Protein AF-A0A3B3T7Y9-F1 (afdb_monomer)

Sequence (351 aa):
MENNTQSSEVPADSGPQIHVNGTDGPPTDPMEEFSRQLESIISTYGPVAGTREPLQAERAEEEPGCRKDGEEATQLMQSLNKLATPEERLQALFEKYTELLGEHRAQQRLLKSLEGKQAITQKETEQLQAEHKRAILACSKLEELCRGLQRHNNTIKDEMLQRSLQDEQKRQEITAQFQSTLTDIQGQIAHHSDHNAKLCQENNKLAEKLKEIITQYEIREESLEKIFKHRDLQQKLADAKLEQADVLLKEAEEKHNREKEYLLTQAAEWKLQARLLKEQETVMRAQLILYSEKFEEFQNTLAKSNDVFANFKQEMDKMSTKMKKLENDCDSWKTRFENCNKALKDMIEDV

Radius of gyration: 113.84 Å; Cα contacts (8 Å, |Δi|>4): 19; chains: 1; bounding box: 222×33×328 Å

pLDDT: mean 82.67, std 19.94, range [34.09, 98.56]

Structure (mmCIF, N/CA/C/O backbone):
data_AF-A0A3B3T7Y9-F1
#
_entry.id   AF-A0A3B3T7Y9-F1
#
loop_
_atom_site.group_PDB
_atom_site.id
_atom_site.type_symbol
_atom_site.label_atom_id
_atom_site.label_alt_id
_atom_site.label_comp_id
_atom_site.label_asym_id
_atom_site.label_entity_id
_atom_site.label_seq_id
_atom_site.pdbx_PDB_ins_code
_atom_site.Cartn_x
_atom_site.Cartn_y
_atom_site.Cartn_z
_atom_site.occupancy
_atom_site.B_iso_or_equiv
_atom_site.auth_seq_id
_atom_site.auth_comp_id
_atom_site.auth_asym_id
_atom_site.auth_atom_id
_atom_site.pdbx_PDB_model_num
ATOM 1 N N . MET A 1 1 ? 11.601 -2.751 14.231 1.00 47.09 1 MET A N 1
ATOM 2 C CA . MET A 1 1 ? 12.412 -1.894 15.120 1.00 47.09 1 MET A CA 1
ATOM 3 C C . MET A 1 1 ? 11.982 -0.487 14.749 1.00 47.09 1 MET A C 1
ATOM 5 O O . MET A 1 1 ? 12.191 -0.133 13.607 1.00 47.09 1 MET A O 1
ATOM 9 N N . GLU A 1 2 ? 11.171 0.240 15.502 1.00 39.47 2 GLU A N 1
ATOM 10 C CA . GLU A 1 2 ? 11.180 0.483 16.944 1.00 39.47 2 GLU A CA 1
ATOM 11 C C . GLU A 1 2 ? 9.741 0.522 17.494 1.00 39.47 2 GLU A C 1
ATOM 13 O O . GLU A 1 2 ? 8.824 1.020 16.844 1.00 39.47 2 GLU A O 1
ATOM 18 N N . ASN A 1 3 ? 9.549 -0.046 18.687 1.00 39.16 3 ASN A N 1
ATOM 19 C CA . ASN A 1 3 ? 8.295 0.005 19.434 1.00 39.16 3 ASN A CA 1
ATOM 20 C C . ASN A 1 3 ? 8.208 1.354 20.153 1.00 39.16 3 ASN A C 1
ATOM 22 O O . ASN A 1 3 ? 9.045 1.640 21.007 1.00 39.16 3 ASN A O 1
ATOM 26 N N . ASN A 1 4 ? 7.191 2.155 19.841 1.00 40.00 4 ASN A N 1
ATOM 27 C CA . ASN A 1 4 ? 6.885 3.377 20.574 1.00 40.00 4 ASN A CA 1
ATOM 28 C C . ASN A 1 4 ? 5.821 3.066 21.638 1.00 40.00 4 ASN A C 1
ATOM 30 O O . ASN A 1 4 ? 4.620 3.146 21.384 1.00 40.00 4 ASN A O 1
ATOM 34 N N . THR A 1 5 ? 6.271 2.630 22.815 1.00 44.41 5 THR A N 1
ATOM 35 C CA . THR A 1 5 ? 5.413 2.393 23.981 1.00 44.41 5 THR A CA 1
ATOM 36 C C . THR A 1 5 ? 5.231 3.715 24.717 1.00 44.41 5 THR A C 1
ATOM 38 O O . THR A 1 5 ? 6.073 4.114 25.518 1.00 44.41 5 THR A O 1
ATOM 41 N N . GLN A 1 6 ? 4.142 4.421 24.423 1.00 44.69 6 GLN A N 1
ATOM 42 C CA . GLN A 1 6 ? 3.759 5.629 25.145 1.00 44.69 6 GLN A CA 1
ATOM 43 C C . GLN A 1 6 ? 2.997 5.214 26.411 1.00 44.69 6 GLN A C 1
ATOM 45 O O . GLN A 1 6 ? 1.815 4.879 26.368 1.00 44.69 6 GLN A O 1
ATOM 50 N N . SER A 1 7 ? 3.710 5.176 27.537 1.00 42.84 7 SER A N 1
ATOM 51 C CA . SER A 1 7 ? 3.130 5.010 28.870 1.00 42.84 7 SER A CA 1
ATOM 52 C C . SER A 1 7 ? 2.272 6.230 29.201 1.00 42.84 7 SER A C 1
ATOM 54 O O . SER A 1 7 ? 2.797 7.299 29.500 1.00 42.84 7 SER A O 1
ATOM 56 N N . SER A 1 8 ? 0.952 6.072 29.129 1.00 43.75 8 SER A N 1
ATOM 57 C CA . SER A 1 8 ? 0.002 7.022 29.701 1.00 43.75 8 SER A CA 1
ATOM 58 C C . SER A 1 8 ? -0.261 6.602 31.144 1.00 43.75 8 SER A C 1
ATOM 60 O O . SER A 1 8 ? -0.942 5.607 31.389 1.00 43.75 8 SER A O 1
ATOM 62 N N . GLU A 1 9 ? 0.317 7.334 32.097 1.00 43.78 9 GLU A N 1
ATOM 63 C CA . GLU A 1 9 ? -0.038 7.237 33.513 1.00 43.78 9 GLU A CA 1
ATOM 64 C C . GLU A 1 9 ? -1.518 7.601 33.682 1.00 43.78 9 GLU A C 1
ATOM 66 O O . GLU A 1 9 ? -1.950 8.713 33.376 1.00 43.78 9 GLU A O 1
ATOM 71 N N . VAL A 1 10 ? -2.306 6.631 34.140 1.00 47.50 10 VAL A N 1
ATOM 72 C CA . VAL A 1 10 ? -3.685 6.835 34.584 1.00 47.50 10 VAL A CA 1
ATOM 73 C C . VAL A 1 10 ? -3.621 7.322 36.035 1.00 47.50 10 VAL A C 1
ATOM 75 O O . VAL A 1 10 ? -2.932 6.690 36.840 1.00 47.50 10 VAL A O 1
ATOM 78 N N . PRO A 1 11 ? -4.300 8.421 36.408 1.00 43.19 11 PRO A N 1
ATOM 79 C CA . PRO A 1 11 ? -4.323 8.858 37.793 1.00 43.19 11 PRO A CA 1
ATOM 80 C C . PRO A 1 11 ? -5.121 7.848 38.622 1.00 43.19 11 PRO A C 1
ATOM 82 O O . PRO A 1 11 ? -6.208 7.424 38.231 1.00 43.19 11 PRO A O 1
ATOM 85 N N . ALA A 1 12 ? -4.552 7.448 39.759 1.00 43.31 12 ALA A N 1
ATOM 86 C CA . ALA A 1 12 ? -5.201 6.587 40.735 1.00 43.31 12 ALA A CA 1
ATOM 87 C C . ALA A 1 12 ? -6.470 7.273 41.259 1.00 43.31 12 ALA A C 1
ATOM 89 O O . ALA A 1 12 ? -6.403 8.206 42.062 1.00 43.31 12 ALA A O 1
ATOM 90 N N . ASP A 1 13 ? -7.620 6.815 40.769 1.00 42.66 13 ASP A N 1
ATOM 91 C CA . ASP A 1 13 ? -8.918 7.221 41.276 1.00 42.66 13 ASP A CA 1
ATOM 92 C C . ASP A 1 13 ? -9.068 6.700 42.706 1.00 42.66 13 ASP A C 1
ATOM 94 O O . ASP A 1 13 ? -8.856 5.522 43.014 1.00 42.66 13 ASP A O 1
ATOM 98 N N . SER A 1 14 ? -9.346 7.634 43.602 1.00 50.00 14 SER A N 1
ATOM 99 C CA . SER A 1 14 ? -9.472 7.388 45.026 1.00 50.00 14 SER A CA 1
ATOM 100 C C . SER A 1 14 ? -10.802 6.688 45.251 1.00 50.00 14 SER A C 1
ATOM 102 O O . SER A 1 14 ? -11.846 7.332 45.313 1.00 50.00 14 SER A O 1
ATOM 104 N N . GLY A 1 15 ? -10.763 5.359 45.360 1.00 43.25 15 GLY A N 1
ATOM 105 C CA . GLY A 1 15 ? -11.935 4.576 45.737 1.00 43.25 15 GLY A CA 1
ATOM 106 C C . GLY A 1 15 ? -12.571 5.128 47.025 1.00 43.25 15 GLY A C 1
ATOM 107 O O . GLY A 1 15 ? -11.855 5.620 47.906 1.00 43.25 15 GLY A O 1
ATOM 108 N N . PRO A 1 16 ? -13.907 5.073 47.160 1.00 45.56 16 PRO A N 1
ATOM 109 C CA . PRO A 1 16 ? -14.598 5.666 48.294 1.00 45.56 16 PRO A CA 1
ATOM 110 C C . PRO A 1 16 ? -14.158 4.982 49.593 1.00 45.56 16 PRO A C 1
ATOM 112 O O . PRO A 1 16 ? -14.407 3.795 49.811 1.00 45.56 16 PRO A O 1
ATOM 115 N N . GLN A 1 17 ? -13.502 5.745 50.473 1.00 41.78 17 GLN A N 1
ATOM 116 C CA . GLN A 1 17 ? -13.272 5.335 51.853 1.00 41.78 17 GLN A CA 1
ATOM 117 C C . GLN A 1 17 ? -14.628 5.197 52.548 1.00 41.78 17 GLN A C 1
ATOM 119 O O . GLN A 1 17 ? -15.268 6.187 52.905 1.00 41.78 17 GLN A O 1
ATOM 124 N N . ILE A 1 18 ? -15.062 3.955 52.755 1.00 40.72 18 ILE A N 1
ATOM 125 C CA . ILE A 1 18 ? -16.179 3.647 53.643 1.00 40.72 18 ILE A CA 1
ATOM 126 C C . ILE A 1 18 ? -15.689 3.898 55.069 1.00 40.72 18 ILE A C 1
ATOM 128 O O . ILE A 1 18 ? -14.978 3.087 55.661 1.00 40.72 18 ILE A O 1
ATOM 132 N N . HIS A 1 19 ? -16.045 5.062 55.605 1.00 40.38 19 HIS A N 1
ATOM 133 C CA . HIS A 1 19 ? -15.856 5.390 57.008 1.00 40.38 19 HIS A CA 1
ATOM 134 C C . HIS A 1 19 ? -16.849 4.555 57.823 1.00 40.38 19 HIS A C 1
ATOM 136 O O . HIS A 1 19 ? -18.034 4.877 57.917 1.00 40.38 19 HIS A O 1
ATOM 142 N N . VAL A 1 20 ? -16.381 3.436 58.373 1.00 43.47 20 VAL A N 1
ATOM 143 C CA . VAL A 1 20 ? -17.158 2.646 59.329 1.00 43.47 20 VAL A CA 1
ATOM 144 C C . VAL A 1 20 ? -17.027 3.344 60.682 1.00 43.47 20 VAL A C 1
ATOM 146 O O . VAL A 1 20 ? -16.134 3.035 61.468 1.00 43.47 20 VAL A O 1
ATOM 149 N N . ASN A 1 21 ? -17.885 4.336 60.937 1.00 37.44 21 ASN A N 1
ATOM 150 C CA . ASN A 1 21 ? -18.052 4.903 62.275 1.00 37.44 21 ASN A CA 1
ATOM 151 C C . ASN A 1 21 ? -18.725 3.850 63.164 1.00 37.44 21 ASN A C 1
ATOM 153 O O . ASN A 1 21 ? -19.943 3.797 63.297 1.00 37.44 21 ASN A O 1
ATOM 157 N N . GLY A 1 22 ? -17.906 2.968 63.733 1.00 47.34 22 GLY A N 1
ATOM 158 C CA . GLY A 1 22 ? -18.295 2.046 64.789 1.00 47.34 22 GLY A CA 1
ATOM 159 C C . GLY A 1 22 ? -18.214 2.742 66.139 1.00 47.34 22 GLY A C 1
ATOM 160 O O . GLY A 1 22 ? -17.256 2.541 66.877 1.00 47.34 22 GLY A O 1
ATOM 161 N N . THR A 1 23 ? -19.215 3.554 66.460 1.00 47.88 23 THR A N 1
ATOM 162 C CA . THR A 1 23 ? -19.472 3.998 67.833 1.00 47.88 23 THR A CA 1
ATOM 163 C C . THR A 1 23 ? -20.969 4.100 68.040 1.00 47.88 23 THR A C 1
ATOM 165 O O . THR A 1 23 ? -21.517 5.191 68.051 1.00 47.88 23 THR A O 1
ATOM 168 N N . ASP A 1 24 ? -21.607 2.953 68.218 1.00 39.25 24 ASP A N 1
ATOM 169 C CA . ASP A 1 24 ? -22.797 2.859 69.047 1.00 39.25 24 ASP A CA 1
ATOM 170 C C . ASP A 1 24 ? -22.602 1.619 69.915 1.00 39.25 24 ASP A C 1
ATOM 172 O O . ASP A 1 24 ? -22.317 0.525 69.420 1.00 39.25 24 ASP A O 1
ATOM 176 N N . GLY A 1 25 ? -22.659 1.813 71.235 1.00 46.47 25 GLY A N 1
ATOM 177 C CA . GLY A 1 25 ? -22.801 0.699 72.168 1.00 46.47 25 GLY A CA 1
ATOM 178 C C . GLY A 1 25 ? -24.022 -0.139 71.777 1.00 46.47 25 GLY A C 1
ATOM 179 O O . GLY A 1 25 ? -24.873 0.351 71.032 1.00 46.47 25 GLY A O 1
ATOM 180 N N . PRO A 1 26 ? -24.117 -1.400 72.235 1.00 48.56 26 PRO A N 1
ATOM 181 C CA . PRO A 1 26 ? -25.216 -2.265 71.835 1.00 48.56 26 PRO A CA 1
ATOM 182 C C . PRO A 1 26 ? -26.529 -1.510 72.085 1.00 48.56 26 PRO A C 1
ATOM 184 O O . PRO A 1 26 ? -26.724 -1.034 73.208 1.00 48.56 26 PRO A O 1
ATOM 187 N N . PRO A 1 27 ? -27.380 -1.328 71.057 1.00 52.16 27 PRO A N 1
ATOM 188 C CA . PRO A 1 27 ? -28.674 -0.714 71.259 1.00 52.16 27 PRO A CA 1
ATOM 189 C C . PRO A 1 27 ? -29.366 -1.587 72.290 1.00 52.16 27 PRO A C 1
ATOM 191 O O . PRO A 1 27 ? -29.516 -2.790 72.067 1.00 52.16 27 PRO A O 1
ATOM 194 N N . THR A 1 28 ? -29.696 -1.016 73.446 1.00 60.75 28 THR A N 1
ATOM 195 C CA . THR A 1 28 ? -30.519 -1.706 74.431 1.00 60.75 28 THR A CA 1
ATOM 196 C C . THR A 1 28 ? -31.757 -2.162 73.678 1.00 60.75 28 THR A C 1
ATOM 198 O O . THR A 1 28 ? -32.462 -1.318 73.122 1.00 60.75 28 THR A O 1
ATOM 201 N N . ASP A 1 29 ? -31.945 -3.476 73.557 1.00 74.81 29 ASP A N 1
ATOM 202 C CA . ASP A 1 29 ? -33.018 -4.030 72.744 1.00 74.81 29 ASP A CA 1
ATOM 203 C C . ASP A 1 29 ? -34.334 -3.429 73.264 1.00 74.81 29 ASP A C 1
ATOM 205 O O . ASP A 1 29 ? -34.650 -3.586 74.448 1.00 74.81 29 ASP A O 1
ATOM 209 N N . PRO A 1 30 ? -35.097 -2.693 72.442 1.00 75.94 30 P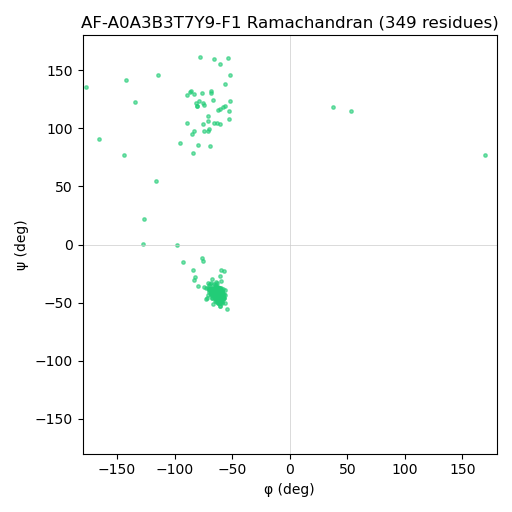RO A N 1
ATOM 210 C CA . PRO A 1 30 ? -36.347 -2.083 72.882 1.00 75.94 30 PRO A CA 1
ATOM 211 C C . PRO A 1 30 ? -37.339 -3.119 73.428 1.00 75.94 30 PRO A C 1
ATOM 213 O O . PRO A 1 30 ? -38.189 -2.783 74.255 1.00 75.94 30 PRO A O 1
ATOM 216 N N . MET A 1 31 ? -37.205 -4.392 73.031 1.00 79.75 31 MET A N 1
ATOM 217 C CA . MET A 1 31 ? -37.928 -5.509 73.642 1.00 79.75 31 MET A CA 1
ATOM 218 C C . MET A 1 31 ? -37.452 -5.839 75.058 1.00 79.75 31 MET A C 1
ATOM 220 O O . MET A 1 31 ? -38.262 -6.214 75.910 1.00 79.75 31 MET A O 1
ATOM 224 N N . GLU A 1 32 ? -36.163 -5.686 75.340 1.00 83.38 32 GLU A N 1
ATOM 225 C CA . GLU A 1 32 ? -35.593 -5.839 76.676 1.00 83.38 32 GLU A CA 1
ATOM 226 C C . GLU A 1 32 ? -36.030 -4.686 77.593 1.00 83.38 32 GLU A C 1
ATOM 228 O O . GLU A 1 32 ? -36.391 -4.916 78.749 1.00 83.38 32 GLU A O 1
ATOM 233 N N . GLU A 1 33 ? -36.102 -3.457 77.076 1.00 84.06 33 GLU A N 1
ATOM 234 C CA . GLU A 1 33 ? -36.629 -2.305 77.818 1.00 84.06 33 GLU A CA 1
ATOM 235 C C . GLU A 1 33 ? -38.141 -2.422 78.077 1.00 84.06 33 GLU A C 1
ATOM 237 O O . GLU A 1 33 ? -38.587 -2.212 79.209 1.00 84.06 33 GLU A O 1
ATOM 242 N N . PHE A 1 34 ? -38.922 -2.858 77.081 1.00 87.25 34 PHE A N 1
ATOM 243 C CA . PHE A 1 34 ? -40.342 -3.182 77.246 1.00 87.25 34 PHE A CA 1
ATOM 244 C C . PHE A 1 34 ? -40.552 -4.241 78.334 1.00 87.25 34 PHE A C 1
ATOM 246 O O . PHE A 1 34 ? -41.400 -4.071 79.211 1.00 87.25 34 PHE A O 1
ATOM 253 N N . SER A 1 35 ? -39.752 -5.312 78.312 1.00 86.25 35 SER A N 1
ATOM 254 C CA . SER A 1 35 ? -39.839 -6.407 79.286 1.00 86.25 35 SER A CA 1
ATOM 255 C C . SER A 1 35 ? -39.548 -5.917 80.707 1.00 86.25 35 SER A C 1
ATOM 257 O O . SER A 1 35 ? -40.302 -6.214 81.631 1.00 86.25 35 SER A O 1
ATOM 259 N N . ARG A 1 36 ? -38.516 -5.080 80.886 1.00 88.31 36 ARG A N 1
ATOM 260 C CA . ARG A 1 36 ? -38.180 -4.470 82.186 1.00 88.31 36 ARG A CA 1
ATOM 261 C C . ARG A 1 36 ? -39.277 -3.533 82.697 1.00 88.31 36 ARG A C 1
ATOM 263 O O . ARG A 1 36 ? -39.587 -3.542 83.889 1.00 88.31 36 ARG A O 1
ATOM 270 N N . GLN A 1 37 ? -39.874 -2.724 81.822 1.00 87.06 37 GLN A N 1
ATOM 271 C CA . GLN A 1 37 ? -40.968 -1.821 82.194 1.00 87.06 37 GLN A CA 1
ATOM 272 C C . GLN A 1 37 ? -42.251 -2.589 82.542 1.00 87.06 37 GLN A C 1
ATOM 274 O O . GLN A 1 37 ? -42.923 -2.242 83.514 1.00 87.06 37 GLN A O 1
ATOM 279 N N . LEU A 1 38 ? -42.558 -3.670 81.818 1.00 88.56 38 LEU A N 1
ATOM 280 C CA . LEU A 1 38 ? -43.673 -4.567 82.124 1.00 88.56 38 LEU A CA 1
ATOM 281 C C . LEU A 1 38 ? -43.497 -5.220 83.506 1.00 88.56 38 LEU A C 1
ATOM 283 O O . LEU A 1 38 ? -44.407 -5.161 84.332 1.00 88.56 38 LEU A O 1
ATOM 287 N N . GLU A 1 39 ? -42.312 -5.768 83.786 1.00 88.56 39 GLU A N 1
ATOM 288 C CA . GLU A 1 39 ? -41.951 -6.366 85.080 1.00 88.56 39 GLU A CA 1
ATOM 289 C C . GLU A 1 39 ? -42.085 -5.346 86.227 1.00 88.56 39 GLU A C 1
ATOM 291 O O . GLU A 1 39 ? -42.611 -5.652 87.297 1.00 88.56 39 GLU A O 1
ATOM 296 N N . SER A 1 40 ? -41.683 -4.091 85.994 1.00 89.94 40 SER A N 1
ATOM 297 C CA . SER A 1 40 ? -41.833 -2.998 86.962 1.00 89.94 40 SER A CA 1
ATOM 298 C C . SER A 1 40 ? -43.302 -2.663 87.252 1.00 89.94 40 SER A C 1
ATOM 300 O O . SER A 1 40 ? -43.674 -2.474 88.416 1.00 89.94 40 SER A O 1
ATOM 302 N N . ILE A 1 41 ? -44.158 -2.624 86.223 1.00 87.81 41 ILE A N 1
ATOM 303 C CA . ILE A 1 41 ? -45.604 -2.403 86.378 1.00 87.81 41 ILE A CA 1
ATOM 304 C C . ILE A 1 41 ? -46.230 -3.568 87.154 1.00 87.81 41 ILE A C 1
ATOM 306 O O . ILE A 1 41 ? -46.977 -3.331 88.103 1.00 87.81 41 ILE A O 1
ATOM 310 N N . ILE A 1 42 ? -45.883 -4.810 86.813 1.00 85.44 42 ILE A N 1
ATOM 311 C CA . ILE A 1 42 ? -46.374 -6.013 87.499 1.00 85.44 42 ILE A CA 1
ATOM 312 C C . ILE A 1 42 ? -45.920 -6.027 88.965 1.00 85.44 42 ILE A C 1
ATOM 314 O O . ILE A 1 42 ? -46.732 -6.268 89.851 1.00 85.44 42 ILE A O 1
ATOM 318 N N . SER A 1 43 ? -44.664 -5.693 89.254 1.00 87.25 43 SER A N 1
ATOM 319 C CA . SER A 1 43 ? -44.141 -5.624 90.625 1.00 87.25 43 SER A CA 1
ATOM 320 C C . SER A 1 43 ? -44.801 -4.510 91.456 1.00 87.25 43 SER A C 1
ATOM 322 O O . SER A 1 43 ? -45.129 -4.694 92.628 1.00 87.25 43 SER A O 1
ATOM 324 N N . THR A 1 44 ? -45.075 -3.355 90.842 1.00 85.00 44 THR A N 1
ATOM 325 C CA . THR A 1 44 ? -45.637 -2.181 91.535 1.00 85.00 44 THR A CA 1
ATOM 326 C C . THR A 1 44 ? -47.158 -2.246 91.694 1.00 85.00 44 THR A C 1
ATOM 328 O O . THR A 1 44 ? -47.698 -1.650 92.626 1.00 85.00 44 THR A O 1
ATOM 331 N N . TYR A 1 45 ? -47.877 -2.932 90.804 1.00 82.88 45 TYR A N 1
ATOM 332 C CA . TYR A 1 45 ? -49.347 -2.928 90.754 1.00 82.88 45 TYR A CA 1
ATOM 333 C C . TYR A 1 45 ? -49.981 -4.328 90.756 1.00 82.88 45 TYR A C 1
ATOM 335 O O . TYR A 1 45 ? -51.205 -4.430 90.714 1.00 82.88 45 TYR A O 1
ATOM 343 N N . GLY A 1 46 ? -49.182 -5.395 90.817 1.00 71.62 46 GLY A N 1
ATOM 344 C CA . GLY A 1 46 ? -49.658 -6.775 90.862 1.00 71.62 46 GLY A CA 1
ATOM 345 C C . GLY A 1 46 ? -50.430 -7.107 92.146 1.00 71.62 46 GLY A C 1
ATOM 346 O O . GLY A 1 46 ? -50.299 -6.405 93.155 1.00 71.62 46 GLY A O 1
ATOM 347 N N . PRO A 1 47 ? -51.250 -8.174 92.136 1.00 57.44 47 PRO A N 1
ATOM 348 C CA . PRO A 1 47 ? -52.071 -8.527 93.284 1.00 57.44 47 PRO A CA 1
ATOM 349 C C . PRO A 1 47 ? -51.186 -9.002 94.439 1.00 57.44 47 PRO A C 1
ATOM 351 O O . PRO A 1 47 ? -50.375 -9.913 94.271 1.00 57.44 47 PRO A O 1
ATOM 354 N N . VAL A 1 48 ? -51.391 -8.459 95.641 1.00 51.03 48 VAL A N 1
ATOM 355 C CA . VAL A 1 48 ? -50.982 -9.163 96.862 1.00 51.03 48 VAL A CA 1
ATOM 356 C C . VAL A 1 48 ? -51.951 -10.334 96.996 1.00 51.03 48 VAL A C 1
ATOM 358 O O . VAL A 1 48 ? -53.146 -10.119 97.182 1.00 51.03 48 VAL A O 1
ATOM 361 N N . ALA A 1 49 ? -51.466 -11.563 96.805 1.00 42.38 49 ALA A N 1
ATOM 362 C CA . ALA A 1 49 ? -52.277 -12.771 96.909 1.00 42.38 49 ALA A CA 1
ATOM 363 C C . ALA A 1 49 ? -53.015 -12.799 98.260 1.00 42.38 49 ALA A C 1
ATOM 365 O O . ALA A 1 49 ? -52.405 -12.976 99.313 1.00 42.38 49 ALA A O 1
ATOM 366 N N . GLY A 1 50 ? -54.329 -12.581 98.212 1.00 40.06 50 GLY A N 1
ATOM 367 C CA . GLY A 1 50 ? -55.175 -12.475 99.394 1.00 40.06 50 GLY A CA 1
ATOM 368 C C . GLY A 1 50 ? -56.579 -11.980 99.057 1.00 40.06 50 GLY A C 1
ATOM 369 O O . GLY A 1 50 ? -56.890 -10.824 99.289 1.00 40.06 50 GLY A O 1
ATOM 370 N N . THR A 1 51 ? -57.398 -12.889 98.522 1.00 37.81 51 THR A N 1
ATOM 371 C CA . THR A 1 51 ? -58.843 -13.030 98.794 1.00 37.81 51 THR A CA 1
ATOM 372 C C . THR A 1 51 ? -59.763 -11.805 98.631 1.00 37.81 51 THR A C 1
ATOM 374 O O . THR A 1 51 ? -59.788 -10.940 99.498 1.00 37.81 51 THR A O 1
ATOM 377 N N . ARG A 1 52 ? -60.702 -11.858 97.668 1.00 37.28 52 ARG A N 1
ATOM 378 C CA . ARG A 1 52 ? -62.158 -11.850 97.965 1.00 37.28 52 ARG A CA 1
ATOM 379 C C . ARG A 1 52 ? -63.042 -11.995 96.719 1.00 37.28 52 ARG A C 1
ATOM 381 O O . ARG A 1 52 ? -62.822 -11.358 95.696 1.00 37.28 52 ARG A O 1
ATOM 388 N N . GLU A 1 53 ? -64.053 -12.849 96.873 1.00 34.09 53 GLU A N 1
ATOM 389 C CA . GLU A 1 53 ? -65.228 -13.020 96.013 1.00 34.09 53 GLU A CA 1
ATOM 390 C C . GLU A 1 53 ? -66.073 -11.733 95.916 1.00 34.09 53 GLU A C 1
ATOM 392 O O . GLU A 1 53 ? -66.063 -10.923 96.850 1.00 34.09 53 GLU A O 1
ATOM 397 N N . PRO A 1 54 ? -66.856 -11.546 94.835 1.00 36.59 54 PRO A N 1
ATOM 398 C CA . PRO A 1 54 ? -67.760 -10.411 94.711 1.00 36.59 54 PRO A CA 1
ATOM 399 C C . PRO A 1 54 ? -69.000 -10.623 95.592 1.00 36.59 54 PRO A C 1
ATOM 401 O O . PRO A 1 54 ? -69.900 -11.386 95.241 1.00 36.59 54 PRO A O 1
ATOM 404 N N . LEU A 1 55 ? -69.068 -9.935 96.734 1.00 35.44 55 LEU A N 1
ATOM 405 C CA . LEU A 1 55 ? -70.298 -9.857 97.520 1.00 35.44 55 LEU A CA 1
ATOM 406 C C . LEU A 1 55 ? -71.227 -8.794 96.929 1.00 35.44 55 LEU A C 1
ATOM 408 O O . LEU A 1 55 ? -70.874 -7.626 96.769 1.00 35.44 55 LEU A O 1
ATOM 412 N N . GLN A 1 56 ? -72.413 -9.276 96.570 1.00 34.78 56 GLN A N 1
ATOM 413 C CA . GLN A 1 56 ? -73.547 -8.548 96.026 1.00 34.78 56 GLN A CA 1
ATOM 414 C C . GLN A 1 56 ? -73.969 -7.403 96.954 1.00 34.78 56 GLN A C 1
ATOM 416 O O . GLN A 1 56 ? -74.024 -7.548 98.173 1.00 34.78 56 GLN A O 1
ATOM 421 N N . ALA A 1 57 ? -74.284 -6.263 96.343 1.00 34.44 57 ALA A N 1
ATOM 422 C CA . ALA A 1 57 ? -74.805 -5.088 97.016 1.00 34.44 57 ALA A CA 1
ATOM 423 C C . ALA A 1 57 ? -76.251 -5.331 97.482 1.00 34.44 57 ALA A C 1
ATOM 425 O O . ALA A 1 57 ? -77.175 -5.309 96.668 1.00 34.44 57 ALA A O 1
ATOM 426 N N . GLU A 1 58 ? -76.458 -5.523 98.785 1.00 36.38 58 GLU A N 1
ATOM 427 C CA . GLU A 1 58 ? -77.773 -5.328 99.400 1.00 36.38 58 GLU A CA 1
ATOM 428 C C . GLU A 1 58 ? -78.015 -3.831 99.626 1.00 36.38 58 GLU A C 1
ATOM 430 O O . GLU A 1 58 ? -77.228 -3.134 100.270 1.00 36.38 58 GLU A O 1
ATOM 435 N N . ARG A 1 59 ? -79.121 -3.329 99.066 1.00 34.47 59 ARG A N 1
ATOM 436 C CA . ARG A 1 59 ? -79.670 -2.006 99.375 1.00 34.47 59 ARG A CA 1
ATOM 437 C C . ARG A 1 59 ? -80.323 -2.066 100.754 1.00 34.47 59 ARG A C 1
ATOM 439 O O . ARG A 1 59 ? -81.271 -2.819 100.943 1.00 34.47 59 ARG A O 1
ATOM 446 N N . ALA A 1 60 ? -79.837 -1.250 101.682 1.00 35.56 60 ALA A N 1
ATOM 447 C CA . ALA A 1 60 ? -80.533 -0.959 102.927 1.00 35.56 60 ALA A CA 1
ATOM 448 C C . ALA A 1 60 ? -81.701 0.000 102.640 1.00 35.56 60 ALA A C 1
ATOM 450 O O . ALA A 1 60 ? -81.484 1.084 102.097 1.00 35.56 60 ALA A O 1
ATOM 451 N N . GLU A 1 61 ? -82.925 -0.409 102.975 1.00 35.50 61 GLU A N 1
ATOM 452 C CA . GLU A 1 61 ? -84.066 0.501 103.078 1.00 35.50 61 GLU A CA 1
ATOM 453 C C . GLU A 1 61 ? -83.960 1.307 104.380 1.00 35.50 61 GLU A C 1
ATOM 455 O O . GLU A 1 61 ? -83.717 0.761 105.458 1.00 35.50 61 GLU A O 1
ATOM 460 N N . GLU A 1 62 ? -84.103 2.624 104.254 1.00 36.50 62 GLU A N 1
ATOM 461 C CA . GLU A 1 62 ? -84.169 3.574 105.359 1.00 36.50 62 GLU A CA 1
ATOM 462 C C . GLU A 1 62 ? -85.587 3.573 105.952 1.00 36.50 62 GLU A C 1
ATOM 464 O O . GLU A 1 62 ? -86.544 3.939 105.270 1.00 36.50 62 GLU A O 1
ATOM 469 N N . GLU A 1 63 ? -85.739 3.224 107.232 1.00 38.50 63 GLU A N 1
ATOM 470 C CA . GLU A 1 63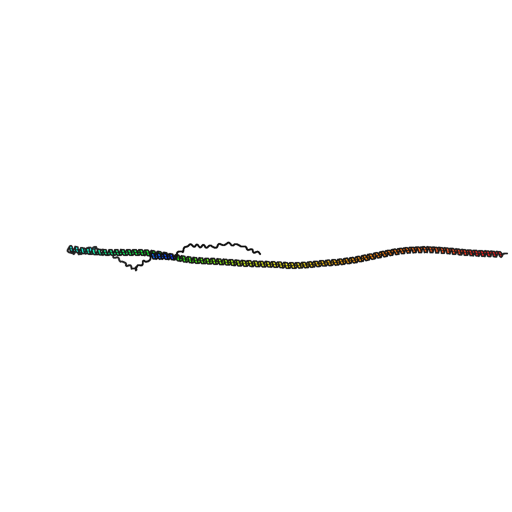 ? -86.936 3.597 107.996 1.00 38.50 63 GLU A CA 1
ATOM 471 C C . GLU A 1 63 ? -86.733 4.968 108.668 1.00 38.50 63 GLU A C 1
ATOM 473 O O . GLU A 1 63 ? -85.745 5.152 109.389 1.00 38.50 63 GLU A O 1
ATOM 478 N N . PRO A 1 64 ? -87.661 5.933 108.510 1.00 37.41 64 PRO A N 1
ATOM 479 C CA . PRO A 1 64 ? -87.640 7.163 109.281 1.00 37.41 64 PRO A CA 1
ATOM 480 C C . PRO A 1 64 ? -88.380 6.977 110.610 1.00 37.41 64 PRO A C 1
ATOM 482 O O . PRO A 1 64 ? -89.508 6.490 110.680 1.00 37.41 64 PRO A O 1
ATOM 485 N N . GLY A 1 65 ? -87.712 7.403 111.679 1.00 35.19 65 GLY A N 1
ATOM 486 C CA . GLY A 1 65 ? -88.160 7.243 113.050 1.00 35.19 65 GLY A CA 1
ATOM 487 C C . GLY A 1 65 ? -89.238 8.219 113.531 1.00 35.19 65 GLY A C 1
ATOM 488 O O . GLY A 1 65 ? -89.441 9.309 113.003 1.00 35.19 65 GLY A O 1
ATOM 489 N N . CYS A 1 66 ? -89.864 7.766 114.618 1.00 34.66 66 CYS A N 1
ATOM 490 C CA . CYS A 1 66 ? -90.279 8.478 115.827 1.00 34.66 66 CYS A CA 1
ATOM 491 C C . CYS A 1 66 ? -90.820 9.915 115.709 1.00 34.66 66 CYS A C 1
ATOM 493 O O . CYS A 1 66 ? -90.091 10.867 115.422 1.00 34.66 66 CYS A O 1
ATOM 495 N N . ARG A 1 67 ? -92.082 10.068 116.131 1.00 40.75 67 ARG A N 1
ATOM 496 C CA . ARG A 1 67 ? -92.516 11.107 117.082 1.00 40.75 67 ARG A CA 1
ATOM 497 C C . ARG A 1 67 ? -93.922 10.767 117.592 1.00 40.75 67 ARG A C 1
ATOM 499 O O . ARG A 1 67 ? -94.918 11.149 116.983 1.00 40.75 67 ARG A O 1
ATOM 506 N N . LYS A 1 68 ? -94.004 10.028 118.702 1.00 42.88 68 LYS A N 1
ATOM 507 C CA . LYS A 1 68 ? -95.252 9.807 119.463 1.00 42.88 68 LYS A CA 1
ATOM 508 C C . LYS A 1 68 ? -95.114 10.157 120.950 1.00 42.88 68 LYS A C 1
ATOM 510 O O . LYS A 1 68 ? -95.938 9.761 121.765 1.00 42.88 68 LYS A O 1
ATOM 515 N N . ASP A 1 69 ? -94.142 10.997 121.292 1.00 52.81 69 ASP A N 1
ATOM 516 C CA . ASP A 1 69 ? -93.820 11.355 122.680 1.00 52.81 69 ASP A CA 1
ATOM 517 C C . ASP A 1 69 ? -95.005 12.019 123.426 1.00 52.81 69 ASP A C 1
ATOM 519 O O . ASP A 1 69 ? -95.082 11.978 124.652 1.00 52.81 69 ASP A O 1
ATOM 523 N N . GLY A 1 70 ? -95.971 12.604 122.699 1.00 51.22 70 GLY A N 1
ATOM 524 C CA . GLY A 1 70 ? -97.162 13.249 123.274 1.00 51.22 70 GLY A CA 1
ATOM 525 C C . GLY A 1 70 ? -98.331 12.312 123.631 1.00 51.22 70 GLY A C 1
ATOM 526 O O . GLY A 1 70 ? -99.068 12.590 124.582 1.00 51.22 70 GLY A O 1
ATOM 527 N N . GLU A 1 71 ? -98.512 11.198 122.909 1.00 55.56 71 GLU A N 1
ATOM 528 C CA . GLU A 1 71 ? -99.592 10.223 123.174 1.00 55.56 71 GLU A CA 1
ATOM 529 C C . GLU A 1 71 ? -99.229 9.297 124.346 1.00 55.56 71 GLU A C 1
ATOM 531 O O . GLU A 1 71 ? -100.069 8.978 125.188 1.00 55.56 71 GLU A O 1
ATOM 536 N N . GLU A 1 72 ? -97.952 8.937 124.467 1.00 61.97 72 GLU A N 1
ATOM 537 C CA . GLU A 1 72 ? -97.461 8.094 125.560 1.00 61.97 72 GLU A CA 1
ATOM 538 C C . GLU A 1 72 ? -97.427 8.849 126.896 1.00 61.97 72 GLU A C 1
ATOM 540 O O . GLU A 1 72 ? -97.814 8.305 127.932 1.00 61.97 72 GLU A O 1
ATOM 545 N N . ALA A 1 73 ? -97.068 10.139 126.876 1.00 58.97 73 ALA A N 1
ATOM 546 C CA . ALA A 1 73 ? -97.090 10.989 128.065 1.00 58.97 73 ALA A CA 1
ATOM 547 C C . ALA A 1 73 ? -98.515 11.190 128.619 1.00 58.97 73 ALA A C 1
ATOM 549 O O . ALA A 1 73 ? -98.714 11.210 129.837 1.00 58.97 73 ALA A O 1
ATOM 550 N N . THR A 1 74 ? -99.523 11.303 127.745 1.00 62.56 74 THR A N 1
ATOM 551 C CA . THR A 1 74 ? -100.933 11.440 128.151 1.00 62.56 74 THR A CA 1
ATOM 552 C C . THR A 1 74 ? -101.530 10.123 128.659 1.00 62.56 74 THR A C 1
ATOM 554 O O . THR A 1 74 ? -102.269 10.141 129.649 1.00 62.56 74 THR A O 1
ATOM 557 N N . GLN A 1 75 ? -101.164 8.977 128.073 1.00 64.31 75 GLN A N 1
ATOM 558 C CA . GLN A 1 75 ? -101.547 7.652 128.584 1.00 64.31 75 GLN A CA 1
ATOM 559 C C . GLN A 1 75 ? -100.910 7.334 129.943 1.00 64.31 75 GLN A C 1
ATOM 561 O O . GLN A 1 75 ? -101.612 6.849 130.833 1.00 64.31 75 GLN A O 1
ATOM 566 N N . LEU A 1 76 ? -99.635 7.687 130.147 1.00 68.19 76 LEU A N 1
ATOM 567 C CA . LEU A 1 76 ? -98.950 7.518 131.432 1.00 68.19 76 LEU A CA 1
ATOM 568 C C . LEU A 1 76 ? -99.623 8.341 132.546 1.00 68.19 76 LEU A C 1
ATOM 570 O O . LEU A 1 76 ? -99.823 7.866 133.662 1.00 68.19 76 LEU A O 1
ATOM 574 N N . MET A 1 77 ? -100.050 9.567 132.240 1.00 66.62 77 MET A N 1
ATOM 575 C CA . MET A 1 77 ? -100.755 10.433 133.192 1.00 66.62 77 MET A CA 1
ATOM 576 C C . MET A 1 77 ? -102.114 9.851 133.619 1.00 66.62 77 MET A C 1
ATOM 578 O O . MET A 1 77 ? -102.481 9.903 134.795 1.00 66.62 77 MET A O 1
ATOM 582 N N . GLN A 1 78 ? -102.861 9.255 132.681 1.00 67.88 78 GLN A N 1
ATOM 583 C CA . GLN A 1 78 ? -104.131 8.585 132.977 1.00 67.88 78 GLN A CA 1
ATOM 584 C C . GLN A 1 78 ? -103.946 7.292 133.783 1.00 67.88 78 GLN A C 1
ATOM 586 O O . GLN A 1 78 ? -104.764 7.022 134.666 1.00 67.88 78 GLN A O 1
ATOM 591 N N . SER A 1 79 ? -102.902 6.498 133.517 1.00 65.94 79 SER A N 1
ATOM 592 C CA . SER A 1 79 ? -102.606 5.292 134.304 1.00 65.94 79 SER A CA 1
ATOM 593 C C . SER A 1 79 ? -102.168 5.634 135.727 1.00 65.94 79 SER A C 1
ATOM 595 O O . SER A 1 79 ? -102.607 4.974 136.664 1.00 65.94 79 SER A O 1
ATOM 597 N N . LEU A 1 80 ? -101.401 6.714 135.913 1.00 62.59 80 LEU A N 1
ATOM 598 C CA . LEU A 1 80 ? -101.006 7.200 137.237 1.00 62.59 80 LEU A CA 1
ATOM 599 C C . LEU A 1 80 ? -102.215 7.694 138.049 1.00 62.59 80 LEU A C 1
ATOM 601 O O . LEU A 1 80 ? -102.354 7.347 139.218 1.00 62.59 80 LEU A O 1
ATOM 605 N N . ASN A 1 81 ? -103.153 8.437 137.452 1.00 68.19 81 ASN A N 1
ATOM 606 C CA . ASN A 1 81 ? -104.340 8.932 138.168 1.00 68.19 81 ASN A CA 1
ATOM 607 C C . ASN A 1 81 ? -105.235 7.818 138.752 1.00 68.19 81 ASN A C 1
ATOM 609 O O . ASN A 1 81 ? -105.881 8.057 139.773 1.00 68.19 81 ASN A O 1
ATOM 613 N N . LYS A 1 82 ? -105.236 6.609 138.165 1.00 66.62 82 LYS A N 1
ATOM 614 C CA . LYS A 1 82 ? -106.024 5.444 138.626 1.00 66.62 82 LYS A CA 1
ATOM 615 C C . LYS A 1 82 ? -105.472 4.755 139.881 1.00 66.62 82 LYS A C 1
ATOM 617 O O . LYS A 1 82 ? -106.185 3.954 140.478 1.00 66.62 82 LYS A O 1
ATOM 622 N N . LEU A 1 83 ? -104.236 5.046 140.279 1.00 68.69 83 LEU A N 1
ATOM 623 C CA . LEU A 1 83 ? -103.597 4.463 141.463 1.00 68.69 83 LEU A CA 1
ATOM 624 C C . LEU A 1 83 ? -103.976 5.285 142.705 1.00 68.69 83 LEU A C 1
ATOM 626 O O . LEU A 1 83 ? -103.945 6.513 142.654 1.00 68.69 83 LEU A O 1
ATOM 630 N N . ALA A 1 84 ? -104.399 4.648 143.799 1.00 58.34 84 ALA A N 1
ATOM 631 C CA . ALA A 1 84 ? -105.082 5.337 144.905 1.00 58.34 84 ALA A CA 1
ATOM 632 C C . ALA A 1 84 ? -104.120 5.995 145.907 1.00 58.34 84 ALA A C 1
ATOM 634 O O . ALA A 1 84 ? -104.503 6.944 146.594 1.00 58.34 84 ALA A O 1
ATOM 635 N N . THR A 1 85 ? -102.868 5.539 145.966 1.00 61.00 85 THR A N 1
ATOM 636 C CA . THR A 1 85 ? -101.861 6.058 146.897 1.00 61.00 85 THR A CA 1
ATOM 637 C C . THR A 1 85 ? -100.713 6.761 146.165 1.00 61.00 85 THR A C 1
ATOM 639 O O . THR A 1 85 ? -100.358 6.389 145.044 1.00 61.00 85 THR A O 1
ATOM 642 N N . PRO A 1 86 ? -100.128 7.819 146.759 1.00 71.38 86 PRO A N 1
ATOM 643 C CA . PRO A 1 86 ? -98.989 8.513 146.162 1.00 71.38 86 PRO A CA 1
ATOM 644 C C . PRO A 1 86 ? -97.774 7.589 145.957 1.00 71.38 86 PRO A C 1
ATOM 646 O O . PRO A 1 86 ? -97.074 7.759 144.961 1.00 71.38 86 PRO A O 1
ATOM 649 N N . GLU A 1 87 ? -97.575 6.577 146.813 1.00 71.69 87 GLU A N 1
ATOM 650 C CA . GLU A 1 87 ? -96.521 5.558 146.676 1.00 71.69 87 GLU A CA 1
ATOM 651 C C . GLU A 1 87 ? -96.636 4.744 145.371 1.00 71.69 87 GLU A C 1
ATOM 653 O O . GLU A 1 87 ? -95.654 4.591 144.649 1.00 71.69 87 GLU A O 1
ATOM 658 N N . GLU A 1 88 ? -97.834 4.259 145.018 1.00 73.38 88 GLU A N 1
ATOM 659 C CA . GLU A 1 88 ? -98.056 3.435 143.815 1.00 73.38 88 GLU A CA 1
ATOM 660 C C . GLU A 1 88 ? -97.839 4.226 142.519 1.00 73.38 88 GLU A C 1
ATOM 662 O O . GLU A 1 88 ? -97.276 3.711 141.551 1.00 73.38 88 GLU A O 1
ATOM 667 N N . ARG A 1 89 ? -98.240 5.507 142.499 1.00 75.44 89 ARG A N 1
ATOM 668 C CA . ARG A 1 89 ? -97.956 6.411 141.370 1.00 75.44 89 ARG A CA 1
ATOM 669 C C . ARG A 1 89 ? -96.461 6.612 141.189 1.00 75.44 89 ARG A C 1
ATOM 671 O O . ARG A 1 89 ? -95.967 6.605 140.064 1.00 75.44 89 ARG A O 1
ATOM 678 N N . LEU A 1 90 ? -95.743 6.776 142.295 1.00 77.38 90 LEU A N 1
ATOM 679 C CA . LEU A 1 90 ? -94.296 6.908 142.278 1.00 77.38 90 LEU A CA 1
ATOM 680 C C . LEU A 1 90 ? -93.646 5.629 141.726 1.00 77.38 90 LEU A C 1
ATOM 682 O O . LEU A 1 90 ? -92.767 5.720 140.877 1.00 77.38 90 LEU A O 1
ATOM 686 N N . GLN A 1 91 ? -94.125 4.451 142.137 1.00 78.62 91 GLN A N 1
ATOM 687 C CA . GLN A 1 91 ? -93.630 3.148 141.682 1.00 78.62 91 GLN A CA 1
ATOM 688 C C . GLN A 1 91 ? -93.820 2.934 140.171 1.00 78.62 91 GLN A C 1
ATOM 690 O O . GLN A 1 91 ? -92.862 2.594 139.482 1.00 78.62 91 GLN A O 1
ATOM 695 N N . ALA A 1 92 ? -95.014 3.190 139.631 1.00 78.50 92 ALA A N 1
ATOM 696 C CA . ALA A 1 92 ? -95.273 3.062 138.194 1.00 78.50 92 ALA A CA 1
ATOM 697 C C . ALA A 1 92 ? -94.468 4.082 137.363 1.00 78.50 92 ALA A C 1
ATOM 699 O O . ALA A 1 92 ? -93.998 3.772 136.267 1.00 78.50 92 ALA A O 1
ATOM 700 N N . LEU A 1 93 ? -94.261 5.296 137.893 1.00 82.00 93 LEU A N 1
ATOM 701 C CA . LEU A 1 93 ? -93.369 6.281 137.281 1.00 82.00 93 LEU A CA 1
ATOM 702 C C . LEU A 1 93 ? -91.914 5.786 137.293 1.00 82.00 93 LEU A C 1
ATOM 704 O O . LEU A 1 93 ? -91.222 5.925 136.288 1.00 82.00 93 LEU A O 1
ATOM 708 N N . PHE A 1 94 ? -91.461 5.183 138.398 1.00 81.44 94 PHE A N 1
ATOM 709 C CA . PHE A 1 94 ? -90.136 4.574 138.502 1.00 81.44 94 PHE A CA 1
ATOM 710 C C . PHE A 1 94 ? -89.955 3.425 137.509 1.00 81.44 94 PHE A C 1
ATOM 712 O O . PHE A 1 94 ? -88.922 3.381 136.850 1.00 81.44 94 PHE A O 1
ATOM 719 N N . GLU A 1 95 ? -90.941 2.539 137.356 1.00 82.38 95 GLU A N 1
ATOM 720 C CA . GLU A 1 95 ? -90.918 1.447 136.373 1.00 82.38 95 GLU A CA 1
ATOM 721 C C . GLU A 1 95 ? -90.867 1.965 134.932 1.00 82.38 95 GLU A C 1
ATOM 723 O O . GLU A 1 95 ? -90.067 1.489 134.128 1.00 82.38 95 GLU A O 1
ATOM 728 N N . LYS A 1 96 ? -91.646 3.002 134.600 1.00 83.88 96 LYS A N 1
ATOM 729 C CA . LYS A 1 96 ? -91.577 3.597 133.261 1.00 83.88 96 LYS A CA 1
ATOM 730 C C . LYS A 1 96 ? -90.242 4.301 133.017 1.00 83.88 96 LYS A C 1
ATOM 732 O O . LYS A 1 96 ? -89.682 4.204 131.927 1.00 83.88 96 LYS A O 1
ATOM 737 N N . TYR A 1 97 ? -89.693 4.973 134.030 1.00 83.44 97 TYR A N 1
ATOM 738 C CA . TYR A 1 97 ? -88.361 5.567 133.941 1.00 83.44 97 TYR A CA 1
ATOM 739 C C . TYR A 1 97 ? -87.264 4.510 133.797 1.00 83.44 97 TYR A C 1
ATOM 741 O O . TYR A 1 97 ? -86.316 4.739 133.049 1.00 83.44 97 TYR A O 1
ATOM 749 N N . THR A 1 98 ? -87.355 3.363 134.480 1.00 84.56 98 THR A N 1
ATOM 750 C CA . THR A 1 98 ? -86.370 2.281 134.339 1.00 84.56 98 THR A CA 1
ATOM 751 C C . THR A 1 98 ? -86.473 1.585 132.985 1.00 84.56 98 THR A C 1
ATOM 753 O O . THR A 1 98 ? -85.428 1.283 132.406 1.00 84.56 98 THR A O 1
ATOM 756 N N . GLU A 1 99 ? -87.681 1.401 132.444 1.00 85.25 99 GLU A N 1
ATOM 757 C CA . GLU A 1 99 ? -87.913 0.922 131.076 1.00 85.25 99 GLU A CA 1
ATOM 758 C C . GLU A 1 99 ? -87.297 1.879 130.046 1.00 85.25 99 GLU A C 1
ATOM 760 O O . GLU A 1 99 ? -86.435 1.464 129.272 1.00 85.25 99 GLU A O 1
ATOM 765 N N . LEU A 1 100 ? -87.621 3.176 130.114 1.00 87.12 100 LEU A N 1
ATOM 766 C CA . LEU A 1 100 ? -87.087 4.197 129.206 1.00 87.12 100 LEU A CA 1
ATOM 767 C C . LEU A 1 100 ? -85.556 4.304 129.300 1.00 87.12 100 LEU A C 1
ATOM 769 O O . LEU A 1 100 ? -84.860 4.462 128.298 1.00 87.12 100 LEU A O 1
ATOM 773 N N . LEU A 1 101 ? -84.995 4.167 130.505 1.00 86.19 101 LEU A N 1
ATOM 774 C CA . LEU A 1 101 ? -83.547 4.133 130.712 1.00 86.19 101 LEU A CA 1
ATOM 775 C C . LEU A 1 101 ? -82.918 2.851 130.135 1.00 86.19 101 LEU A C 1
ATOM 777 O O . LEU A 1 101 ? -81.780 2.879 129.657 1.00 86.19 101 LEU A O 1
ATOM 781 N N . GLY A 1 102 ? -83.642 1.728 130.163 1.00 86.75 102 GLY A N 1
ATOM 782 C CA . GLY A 1 102 ? -83.273 0.462 129.532 1.00 86.75 102 GLY A CA 1
ATOM 783 C C . GLY A 1 102 ? -83.271 0.544 128.005 1.00 86.75 102 GLY A C 1
ATOM 784 O O . GLY A 1 102 ? -82.283 0.146 127.380 1.00 86.75 102 GLY A O 1
ATOM 785 N N . GLU A 1 103 ? -84.316 1.127 127.420 1.00 86.94 103 GLU A N 1
ATOM 786 C CA . GLU A 1 103 ? -84.439 1.408 125.987 1.00 86.94 103 GLU A CA 1
ATOM 787 C C . GLU A 1 103 ? -83.369 2.387 125.517 1.00 86.94 103 GLU A C 1
ATOM 789 O O . GLU A 1 103 ? -82.653 2.088 124.565 1.00 86.94 103 GLU A O 1
ATOM 794 N N . HIS A 1 104 ? -83.149 3.491 126.236 1.00 86.44 104 HIS A N 1
ATOM 795 C CA . HIS A 1 104 ? -82.069 4.431 125.939 1.00 86.44 104 HIS A CA 1
ATOM 796 C C . HIS A 1 104 ? -80.700 3.735 125.984 1.00 86.44 104 HIS A C 1
ATOM 798 O O . HIS A 1 104 ? -79.864 3.935 125.106 1.00 86.44 104 HIS A O 1
ATOM 804 N N . ARG A 1 105 ? -80.452 2.850 126.964 1.00 91.00 105 ARG A N 1
ATOM 805 C CA . ARG A 1 105 ? -79.222 2.034 127.009 1.00 91.00 105 ARG A CA 1
ATOM 806 C C . ARG A 1 105 ? -79.130 1.037 125.848 1.00 91.00 105 ARG A C 1
ATOM 808 O O . ARG A 1 105 ? -78.017 0.745 125.411 1.00 91.00 105 ARG A O 1
ATOM 815 N N . ALA A 1 106 ? -80.246 0.482 125.374 1.00 88.75 106 ALA A N 1
ATOM 816 C CA . ALA A 1 106 ? -80.286 -0.439 124.237 1.00 88.75 106 ALA A CA 1
ATOM 817 C C . ALA A 1 106 ? -80.053 0.295 122.907 1.00 88.75 106 ALA A C 1
ATOM 819 O O . ALA A 1 106 ? -79.186 -0.111 122.135 1.00 88.75 106 ALA A O 1
ATOM 820 N N . GLN A 1 107 ? -80.731 1.423 122.691 1.00 88.50 107 GLN A N 1
ATOM 821 C CA . GLN A 1 107 ? -80.518 2.329 121.565 1.00 88.50 107 GLN A CA 1
ATOM 822 C C . GLN A 1 107 ? -79.085 2.864 121.552 1.00 88.50 107 GLN A C 1
ATOM 824 O O . GLN A 1 107 ? -78.442 2.845 120.512 1.00 88.50 107 GLN A O 1
ATOM 829 N N . GLN A 1 108 ? -78.522 3.233 122.706 1.00 90.12 108 GLN A N 1
ATOM 830 C CA . GLN A 1 108 ? -77.125 3.664 122.805 1.00 90.12 108 GLN A CA 1
ATOM 831 C C . GLN A 1 108 ? -76.135 2.540 122.452 1.00 90.12 108 GLN A C 1
ATOM 833 O O . GLN A 1 108 ? -75.088 2.805 121.861 1.00 90.12 108 GLN A O 1
ATOM 838 N N . ARG A 1 109 ? -76.438 1.277 122.791 1.00 91.75 109 ARG A N 1
ATOM 839 C CA . ARG A 1 109 ? -75.640 0.114 122.359 1.00 91.75 109 ARG A CA 1
ATOM 840 C C . ARG A 1 109 ? -75.754 -0.125 120.852 1.00 91.75 109 ARG A C 1
ATOM 842 O O . ARG A 1 109 ? -74.737 -0.393 120.215 1.00 91.75 109 ARG A O 1
ATOM 849 N N . LEU A 1 110 ? -76.958 -0.005 120.291 1.00 92.50 110 LEU A N 1
ATOM 850 C CA . LEU A 1 110 ? -77.198 -0.143 118.855 1.00 92.50 110 LEU A CA 1
ATOM 851 C C . LEU A 1 110 ? -76.496 0.966 118.063 1.00 92.50 110 LEU A C 1
ATOM 853 O O . LEU A 1 110 ? -75.803 0.666 117.099 1.00 92.50 110 LEU A O 1
ATOM 857 N N . LEU A 1 111 ? -76.600 2.216 118.516 1.00 90.69 111 LEU A N 1
ATOM 858 C CA . LEU A 1 111 ? -75.948 3.376 117.913 1.00 90.69 111 LEU A CA 1
ATOM 859 C C . LEU A 1 111 ? -74.427 3.192 117.886 1.00 90.69 111 LEU A C 1
ATOM 861 O O . LEU A 1 111 ? -73.837 3.279 116.818 1.00 90.69 111 LEU A O 1
ATOM 865 N N . LYS A 1 112 ? -73.808 2.776 119.001 1.00 93.00 112 LYS A N 1
ATOM 866 C CA . LYS A 1 112 ? -72.373 2.429 119.032 1.00 93.00 112 LYS A CA 1
ATOM 867 C C . LYS A 1 112 ? -72.003 1.292 118.072 1.00 93.00 112 LYS A C 1
ATOM 869 O O . LYS A 1 112 ? -70.926 1.300 117.483 1.00 93.00 112 LYS A O 1
ATOM 874 N N . SER A 1 113 ? -72.870 0.287 117.922 1.00 91.88 113 SER A N 1
ATOM 875 C CA . SER A 1 113 ? -72.645 -0.809 116.971 1.00 91.88 113 SER A CA 1
ATOM 876 C C . SER A 1 113 ? -72.737 -0.336 115.519 1.00 91.88 113 SER A C 1
ATOM 878 O O . SER A 1 113 ? -71.923 -0.758 114.698 1.00 91.88 113 SER A O 1
ATOM 880 N N . LEU A 1 114 ? -73.697 0.538 115.206 1.00 91.88 114 LEU A N 1
ATOM 881 C CA . LEU A 1 114 ? -73.863 1.136 113.884 1.00 91.88 114 LEU A CA 1
ATOM 882 C C . LEU A 1 114 ? -72.715 2.092 113.549 1.00 91.88 114 LEU A C 1
ATOM 884 O O . LEU A 1 114 ? -72.183 1.996 112.451 1.00 91.88 114 LEU A O 1
ATOM 888 N N . GLU A 1 115 ? -72.256 2.915 114.494 1.00 91.75 115 GLU A N 1
ATOM 889 C CA . GLU A 1 115 ? -71.053 3.749 114.344 1.00 91.75 115 GLU A CA 1
ATOM 890 C C . GLU A 1 115 ? -69.812 2.893 114.044 1.00 91.75 115 GLU A C 1
ATOM 892 O O . GLU A 1 115 ? -69.027 3.214 113.154 1.00 91.75 115 GLU A O 1
ATOM 897 N N . GLY A 1 116 ? -69.655 1.756 114.733 1.00 91.75 116 GLY A N 1
ATOM 898 C CA . GLY A 1 116 ? -68.579 0.803 114.457 1.00 91.75 116 GLY A CA 1
ATOM 899 C C . GLY A 1 116 ? -68.661 0.198 113.051 1.00 91.75 116 GLY A C 1
ATOM 900 O O . GLY A 1 116 ? -67.652 0.130 112.351 1.00 91.75 116 GLY A O 1
ATOM 901 N N . LYS A 1 117 ? -69.860 -0.204 112.607 1.00 93.06 117 LYS A N 1
ATOM 902 C CA . LYS A 1 117 ? -70.086 -0.697 111.236 1.00 93.06 117 LYS A CA 1
ATOM 903 C C . LYS A 1 117 ? -69.819 0.390 110.196 1.00 93.06 117 LYS A C 1
ATOM 905 O O . LYS A 1 117 ? -69.125 0.119 109.225 1.00 93.06 117 LYS A O 1
ATOM 910 N N . GLN A 1 118 ? -70.296 1.611 110.430 1.00 92.31 118 GLN A N 1
ATOM 911 C CA . GLN A 1 118 ? -70.049 2.763 109.567 1.00 92.31 118 GLN A CA 1
ATOM 912 C C . GLN A 1 118 ? -68.548 3.031 109.425 1.00 92.31 118 GLN A C 1
ATOM 914 O O . GLN A 1 118 ? -68.075 3.202 108.307 1.00 92.31 118 GLN A O 1
ATOM 919 N N . ALA A 1 119 ? -67.786 2.996 110.522 1.00 92.62 119 ALA A N 1
ATOM 920 C CA . ALA A 1 119 ? -66.336 3.174 110.486 1.00 92.62 119 ALA A CA 1
ATOM 921 C C . ALA A 1 119 ? -65.621 2.065 109.689 1.00 92.62 119 ALA A C 1
ATOM 923 O O . ALA A 1 119 ? -64.685 2.349 108.940 1.00 92.62 119 ALA A O 1
ATOM 924 N N . ILE A 1 120 ? -66.064 0.806 109.816 1.00 91.62 120 ILE A N 1
ATOM 925 C CA . ILE A 1 120 ? -65.515 -0.320 109.043 1.00 91.62 120 ILE A CA 1
ATOM 926 C C . ILE A 1 120 ? -65.832 -0.157 107.555 1.00 91.62 120 ILE A C 1
ATOM 928 O O . ILE A 1 120 ? -64.915 -0.200 106.740 1.00 91.62 120 ILE A O 1
ATOM 932 N N . THR A 1 121 ? -67.094 0.083 107.196 1.00 90.56 121 THR A N 1
ATOM 933 C CA . THR A 1 121 ? -67.503 0.276 105.799 1.00 90.56 121 THR A CA 1
ATOM 934 C C . THR A 1 121 ? -66.821 1.495 105.188 1.00 90.56 121 THR A C 1
ATOM 936 O O . THR A 1 121 ? -66.358 1.425 104.055 1.00 90.56 121 THR A O 1
ATOM 939 N N .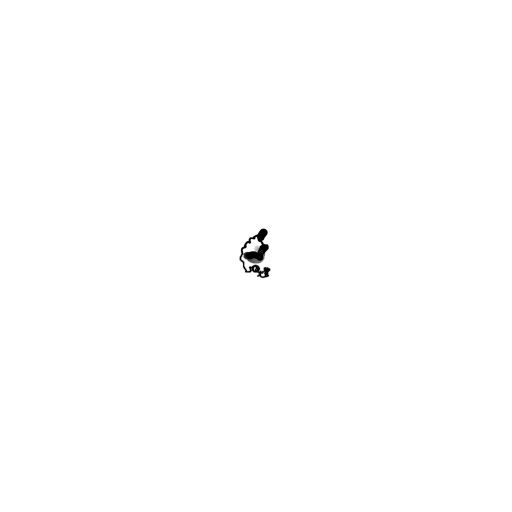 GLN A 1 122 ? -66.668 2.592 105.936 1.00 92.94 122 GLN A N 1
ATOM 940 C CA . GLN A 1 122 ? -65.924 3.762 105.476 1.00 92.94 122 GLN A CA 1
ATOM 941 C C . GLN A 1 122 ? -64.469 3.396 105.154 1.00 92.94 122 GLN A C 1
ATOM 943 O O . GLN A 1 122 ? -63.989 3.692 104.060 1.00 92.94 122 GLN A O 1
ATOM 948 N N . LYS A 1 123 ? -63.794 2.660 106.043 1.00 93.38 123 LYS A N 1
ATOM 949 C CA . LYS A 1 123 ? -62.430 2.181 105.798 1.00 93.38 123 LYS A CA 1
ATOM 950 C C . LYS A 1 123 ? -62.342 1.249 104.582 1.00 93.38 123 LYS A C 1
ATOM 952 O O . LYS A 1 123 ? -61.409 1.374 103.794 1.00 93.38 123 LYS A O 1
ATOM 957 N N . GLU A 1 124 ? -63.305 0.344 104.401 1.00 91.75 124 GLU A N 1
ATOM 958 C CA . GLU A 1 124 ? -63.377 -0.529 103.220 1.00 91.75 124 GLU A CA 1
ATOM 959 C C . GLU A 1 124 ? -63.597 0.281 101.932 1.00 91.75 124 GLU A C 1
ATOM 961 O O . GLU A 1 124 ? -62.940 0.020 100.926 1.00 91.75 124 GLU A O 1
ATOM 966 N N . THR A 1 125 ? -64.450 1.312 101.953 1.00 92.62 125 THR A N 1
ATOM 967 C CA . THR A 1 125 ? -64.652 2.188 100.787 1.00 92.62 125 THR A CA 1
ATOM 968 C C . THR A 1 125 ? -63.405 2.996 100.443 1.00 92.62 125 THR A C 1
ATOM 970 O O . THR A 1 125 ? -63.059 3.100 99.268 1.00 92.62 125 THR A O 1
ATOM 973 N N . GLU A 1 126 ? -62.692 3.525 101.439 1.00 93.25 126 GLU A N 1
ATOM 974 C CA . GLU A 1 126 ? -61.426 4.235 101.238 1.00 93.25 126 GLU A CA 1
ATOM 975 C C . GLU A 1 126 ? -60.347 3.297 100.674 1.00 93.25 126 GLU A C 1
ATOM 977 O O . GLU A 1 126 ? -59.630 3.671 99.742 1.00 93.25 126 GLU A O 1
ATOM 982 N N . GLN A 1 127 ? -60.276 2.057 101.173 1.00 91.69 127 GLN A N 1
ATOM 983 C CA . GLN A 1 127 ? -59.378 1.027 100.650 1.00 91.69 127 GLN A CA 1
ATOM 984 C C . GLN A 1 127 ? -59.703 0.684 99.188 1.00 91.69 127 GLN A C 1
ATOM 986 O O . GLN A 1 127 ? -58.812 0.746 98.340 1.00 91.69 127 GLN A O 1
ATOM 991 N N . LEU A 1 128 ? -60.967 0.400 98.863 1.00 92.06 128 LEU A N 1
ATOM 992 C CA . LEU A 1 128 ? -61.400 0.103 97.492 1.00 92.06 128 LEU A CA 1
ATOM 993 C C . LEU A 1 128 ? -61.171 1.286 96.544 1.00 92.06 128 LEU A C 1
ATOM 995 O O . LEU A 1 128 ? -60.762 1.095 95.402 1.00 92.06 128 LEU A O 1
ATOM 999 N N . GLN A 1 129 ? -61.380 2.524 97.001 1.00 92.69 129 GLN A N 1
ATOM 1000 C CA . GLN A 1 129 ? -61.063 3.716 96.212 1.00 92.69 129 GLN A CA 1
ATOM 1001 C C . GLN A 1 129 ? -59.559 3.845 95.942 1.00 92.69 129 GLN A C 1
ATOM 1003 O O . GLN A 1 129 ? -59.168 4.237 94.839 1.00 92.69 129 GLN A O 1
ATOM 1008 N N . ALA A 1 130 ? -58.708 3.535 96.923 1.00 89.69 130 ALA A N 1
ATOM 1009 C CA . ALA A 1 130 ? -57.259 3.534 96.744 1.00 89.69 130 ALA A CA 1
ATOM 1010 C C . ALA A 1 130 ? -56.812 2.437 95.762 1.00 89.69 130 ALA A C 1
ATOM 1012 O O . ALA A 1 130 ? -56.013 2.709 94.863 1.00 89.69 130 ALA A O 1
ATOM 1013 N N . GLU A 1 131 ? -57.372 1.231 95.878 1.00 90.06 131 GLU A N 1
ATOM 1014 C CA . GLU A 1 131 ? -57.141 0.117 94.952 1.00 90.06 131 GLU A CA 1
ATOM 1015 C C . GLU A 1 131 ? -57.617 0.452 93.532 1.00 90.06 131 GLU A C 1
ATOM 1017 O O . GLU A 1 131 ? -56.885 0.231 92.568 1.00 90.06 131 GLU A O 1
ATOM 1022 N N . HIS A 1 132 ? -58.782 1.087 93.386 1.00 91.50 132 HIS A N 1
ATOM 1023 C CA . HIS A 1 132 ? -59.306 1.521 92.092 1.00 91.50 132 HIS A CA 1
ATOM 1024 C C . HIS A 1 132 ? -58.409 2.573 91.422 1.00 91.50 132 HIS A C 1
ATOM 1026 O O . HIS A 1 132 ? -58.046 2.428 90.255 1.00 91.50 132 HIS A O 1
ATOM 1032 N N . LYS A 1 133 ? -57.975 3.603 92.163 1.00 92.50 133 LYS A N 1
ATOM 1033 C CA . LYS A 1 133 ? -57.010 4.601 91.661 1.00 92.50 133 LYS A CA 1
ATOM 1034 C C . LYS A 1 133 ? -55.692 3.942 91.245 1.00 92.50 133 LYS A C 1
ATOM 1036 O O . LYS A 1 133 ? -55.123 4.294 90.212 1.00 92.50 133 LYS A O 1
ATOM 1041 N N . ARG A 1 134 ? -55.219 2.963 92.023 1.00 92.44 134 ARG A N 1
ATOM 1042 C CA . ARG A 1 134 ? -54.014 2.179 91.720 1.00 92.44 134 ARG A CA 1
ATOM 1043 C C . ARG A 1 134 ? -54.185 1.347 90.442 1.00 92.44 134 ARG A C 1
ATOM 1045 O O . ARG A 1 134 ? -53.273 1.342 89.619 1.00 92.44 134 ARG A O 1
ATOM 1052 N N . ALA A 1 135 ? -55.344 0.724 90.234 1.00 90.56 135 ALA A N 1
ATOM 1053 C CA . ALA A 1 135 ? -55.663 -0.032 89.023 1.00 90.56 135 ALA A CA 1
ATOM 1054 C C . ALA A 1 135 ? -55.736 0.860 87.771 1.00 90.56 135 ALA A C 1
ATOM 1056 O O . ALA A 1 135 ? -55.181 0.494 86.737 1.00 90.56 135 ALA A O 1
ATOM 1057 N N . ILE A 1 136 ? -56.338 2.053 87.864 1.00 93.31 136 ILE A N 1
ATOM 1058 C CA . ILE A 1 136 ? -56.376 3.024 86.753 1.00 93.31 136 ILE A CA 1
ATOM 1059 C C . ILE A 1 136 ? -54.958 3.414 86.322 1.00 93.31 136 ILE A C 1
ATOM 1061 O O . ILE A 1 136 ? -54.649 3.414 85.131 1.00 93.31 136 ILE A O 1
ATOM 1065 N N . LEU A 1 137 ? -54.074 3.711 87.281 1.00 93.12 137 LEU A N 1
ATOM 1066 C CA . LEU A 1 137 ? -52.682 4.058 86.982 1.00 93.12 137 LEU A CA 1
ATOM 1067 C C . LEU A 1 137 ? -51.929 2.899 86.315 1.00 93.12 137 LEU A C 1
ATOM 1069 O O . LEU A 1 137 ? -51.156 3.133 85.387 1.00 93.12 137 LEU A O 1
ATOM 1073 N N . ALA A 1 138 ? -52.163 1.661 86.760 1.00 91.69 138 ALA A N 1
ATOM 1074 C CA . ALA A 1 138 ? -51.590 0.473 86.132 1.00 91.69 138 ALA A CA 1
ATOM 1075 C C . ALA A 1 138 ? -52.077 0.305 84.684 1.00 91.69 138 ALA A C 1
ATOM 1077 O O . ALA A 1 138 ? -51.260 0.084 83.792 1.00 91.69 138 ALA A O 1
ATOM 1078 N N . CYS A 1 139 ? -53.382 0.478 84.443 1.00 93.19 139 CYS A N 1
ATOM 1079 C CA . CYS A 1 139 ? -53.972 0.407 83.105 1.00 93.19 139 CYS A CA 1
ATOM 1080 C C . CYS A 1 139 ? -53.384 1.477 82.181 1.00 93.19 139 CYS A C 1
ATOM 1082 O O . CYS A 1 139 ? -52.921 1.149 81.096 1.00 93.19 139 CYS A O 1
ATOM 1084 N N . SER A 1 140 ? -53.304 2.731 82.637 1.00 94.25 140 SER A N 1
ATOM 1085 C CA . SER A 1 140 ? -52.723 3.826 81.850 1.00 94.25 140 SER A CA 1
ATOM 1086 C C . SER A 1 140 ? -51.260 3.564 81.476 1.00 94.25 140 SER A C 1
ATOM 1088 O O . SER A 1 140 ? -50.868 3.836 80.343 1.00 94.25 140 SER A O 1
ATOM 1090 N N . LYS A 1 141 ? -50.451 3.023 82.400 1.00 93.88 141 LYS A N 1
ATOM 1091 C CA . LYS A 1 141 ? -49.050 2.663 82.122 1.00 93.88 141 LYS A CA 1
ATOM 1092 C C . LYS A 1 141 ? -48.939 1.504 81.131 1.00 93.88 141 LYS A C 1
ATOM 1094 O O . LYS A 1 141 ? -48.082 1.535 80.253 1.00 93.88 141 LYS A O 1
ATOM 1099 N N . LEU A 1 142 ? -49.802 0.495 81.251 1.00 93.44 142 LEU A N 1
ATOM 1100 C CA . LEU A 1 142 ? -49.829 -0.640 80.330 1.00 93.44 142 LEU A CA 1
ATOM 1101 C C . LEU A 1 142 ? -50.270 -0.209 78.921 1.00 93.44 142 LEU A C 1
ATOM 1103 O O . LEU A 1 142 ? -49.655 -0.609 77.939 1.00 93.44 142 LEU A O 1
ATOM 1107 N N . GLU A 1 143 ? -51.285 0.650 78.812 1.00 93.69 143 GLU A N 1
ATOM 1108 C CA . GLU A 1 143 ? -51.732 1.220 77.536 1.00 93.69 143 GLU A CA 1
ATOM 1109 C C . GLU A 1 143 ? -50.631 2.038 76.853 1.00 93.69 143 GLU A C 1
ATOM 1111 O O . GLU A 1 143 ? -50.425 1.922 75.640 1.00 93.69 143 GLU A O 1
ATOM 1116 N N . GLU A 1 144 ? -49.898 2.852 77.616 1.00 93.56 144 GLU A N 1
ATOM 1117 C CA . GLU A 1 144 ? -48.765 3.619 77.103 1.00 93.56 144 GLU A CA 1
ATOM 1118 C C . GLU A 1 144 ? -47.652 2.701 76.588 1.00 93.56 144 GLU A C 1
ATOM 1120 O O . GLU A 1 144 ? -47.165 2.895 75.469 1.00 93.56 144 GLU A O 1
ATOM 1125 N N . LEU A 1 145 ? -47.328 1.657 77.353 1.00 93.25 145 LEU A N 1
ATOM 1126 C CA . LEU A 1 145 ? -46.348 0.642 76.989 1.00 93.25 145 LEU A CA 1
ATOM 1127 C C . LEU A 1 145 ? -46.769 -0.128 75.719 1.00 93.25 145 LEU A C 1
ATOM 1129 O O . LEU A 1 145 ? -45.974 -0.271 74.789 1.00 93.25 145 LEU A O 1
ATOM 1133 N N . CYS A 1 146 ? -48.035 -0.544 75.611 1.00 92.44 146 CYS A N 1
ATOM 1134 C CA . CYS A 1 146 ? -48.581 -1.199 74.419 1.00 92.44 146 CYS A CA 1
ATOM 1135 C C . CYS A 1 146 ? -48.562 -0.283 73.187 1.00 92.44 146 CYS A C 1
ATOM 1137 O O . CYS A 1 146 ? -48.193 -0.722 72.096 1.00 92.44 146 CYS A O 1
ATOM 1139 N N . ARG A 1 147 ? -48.907 1.005 73.333 1.00 95.75 147 ARG A N 1
ATOM 1140 C CA . ARG A 1 147 ? -48.778 1.982 72.237 1.00 95.75 147 ARG A CA 1
ATOM 1141 C C . ARG A 1 147 ? -47.319 2.201 71.847 1.00 95.75 147 ARG A C 1
ATOM 1143 O O . ARG A 1 147 ? -47.038 2.349 70.660 1.00 95.75 147 ARG A O 1
ATOM 1150 N N . GLY A 1 148 ? -46.407 2.228 72.820 1.00 92.75 148 GLY A N 1
ATOM 1151 C CA . GLY A 1 148 ? -44.958 2.253 72.612 1.00 92.75 148 GLY A CA 1
ATOM 1152 C C . GLY A 1 148 ? -44.497 1.098 71.733 1.00 92.75 148 GLY A C 1
ATOM 1153 O O . GLY A 1 148 ? -43.945 1.330 70.658 1.00 92.75 148 GLY A O 1
ATOM 1154 N N . LEU A 1 149 ? -44.835 -0.127 72.137 1.00 92.31 149 LEU A N 1
ATOM 1155 C CA . LEU A 1 149 ? -44.506 -1.347 71.407 1.00 92.31 149 LEU A CA 1
ATOM 1156 C C . LEU A 1 149 ? -45.096 -1.359 69.992 1.00 92.31 149 LEU A C 1
ATOM 1158 O O . LEU A 1 149 ? -44.413 -1.728 69.041 1.00 92.31 149 LEU A O 1
ATOM 1162 N N . GLN A 1 150 ? -46.350 -0.928 69.826 1.00 94.00 150 GLN A N 1
ATOM 1163 C CA . GLN A 1 150 ? -46.990 -0.860 68.511 1.00 94.00 150 GLN A CA 1
ATOM 1164 C C . GLN A 1 150 ? -46.277 0.130 67.580 1.00 94.00 150 GLN A C 1
ATOM 1166 O O . GLN A 1 150 ? -46.048 -0.185 66.413 1.00 94.00 150 GLN A O 1
ATOM 1171 N N . ARG A 1 151 ? -45.910 1.317 68.085 1.00 95.56 151 ARG A N 1
ATOM 1172 C CA . ARG A 1 151 ? -45.140 2.302 67.310 1.00 95.56 151 ARG A CA 1
ATOM 1173 C C . ARG A 1 151 ? -43.784 1.735 66.912 1.00 95.56 151 ARG A C 1
ATOM 1175 O O . ARG A 1 151 ? -43.444 1.804 65.740 1.00 95.56 151 ARG A O 1
ATOM 1182 N N . HIS A 1 152 ? -43.065 1.126 67.852 1.00 92.56 152 HIS A N 1
ATOM 1183 C CA . HIS A 1 152 ? -41.754 0.547 67.583 1.00 92.56 152 HIS A CA 1
ATOM 1184 C C . HIS A 1 152 ? -41.814 -0.594 66.554 1.00 92.56 152 HIS A C 1
ATOM 1186 O O . HIS A 1 152 ? -41.036 -0.603 65.606 1.00 92.56 152 HIS A O 1
ATOM 1192 N N . ASN A 1 153 ? -42.796 -1.496 66.663 1.00 93.12 153 ASN A N 1
ATOM 1193 C CA . ASN A 1 153 ? -43.029 -2.546 65.667 1.00 93.12 153 ASN A CA 1
ATOM 1194 C C . ASN A 1 153 ? -43.322 -1.985 64.270 1.00 93.12 153 ASN A C 1
ATOM 1196 O O . ASN A 1 153 ? -42.872 -2.553 63.277 1.00 93.12 153 ASN A O 1
ATOM 1200 N N . ASN A 1 154 ? -44.084 -0.892 64.177 1.00 95.31 154 ASN A N 1
ATOM 1201 C CA . ASN A 1 154 ? -44.317 -0.224 62.899 1.00 95.31 154 ASN A CA 1
ATOM 1202 C C . ASN A 1 154 ? -43.020 0.395 62.359 1.00 95.31 154 ASN A C 1
ATOM 1204 O O . ASN A 1 154 ? -42.690 0.162 61.204 1.00 95.31 154 ASN A O 1
ATOM 1208 N N . THR A 1 155 ? -42.243 1.081 63.203 1.00 94.56 155 THR A N 1
ATOM 1209 C CA . THR A 1 155 ? -40.940 1.644 62.820 1.00 94.56 155 THR A CA 1
ATOM 1210 C C . THR A 1 155 ? -39.979 0.571 62.313 1.00 94.56 155 THR A C 1
ATOM 1212 O O . THR A 1 155 ? -39.413 0.747 61.243 1.00 94.56 155 THR A O 1
ATOM 1215 N N . ILE A 1 156 ? -39.849 -0.572 62.998 1.00 93.81 156 ILE A N 1
ATOM 1216 C CA . ILE A 1 156 ? -39.005 -1.683 62.523 1.00 93.81 156 ILE A CA 1
ATOM 1217 C C . ILE A 1 156 ? -39.482 -2.182 61.158 1.00 93.81 156 ILE A C 1
ATOM 1219 O O . ILE A 1 156 ? -38.664 -2.418 60.274 1.00 93.81 156 ILE A O 1
ATOM 1223 N N . LYS A 1 157 ? -40.794 -2.367 60.965 1.00 95.94 157 LYS A N 1
ATOM 1224 C CA . LYS A 1 157 ? -41.332 -2.819 59.672 1.00 95.94 157 LYS A CA 1
ATOM 1225 C C . LYS A 1 157 ? -41.010 -1.831 58.554 1.00 95.94 157 LYS A C 1
ATOM 1227 O O . LYS A 1 157 ? -40.586 -2.265 57.484 1.00 95.94 157 LYS A O 1
ATOM 1232 N N . ASP A 1 158 ? -41.175 -0.539 58.816 1.00 95.75 158 ASP A N 1
ATOM 1233 C CA . ASP A 1 158 ? -40.885 0.524 57.856 1.00 95.75 158 ASP A CA 1
ATOM 1234 C C . ASP A 1 158 ? -39.380 0.594 57.547 1.00 95.75 158 ASP A C 1
ATOM 1236 O O . ASP A 1 158 ? -38.995 0.633 56.380 1.00 95.75 158 ASP A O 1
ATOM 1240 N N . GLU A 1 159 ? -38.515 0.508 58.562 1.00 95.50 159 GLU A N 1
ATOM 1241 C CA . GLU A 1 159 ? -37.056 0.474 58.400 1.00 95.50 159 GLU A CA 1
ATOM 1242 C C . GLU A 1 159 ? -36.578 -0.776 57.652 1.00 95.50 159 GLU A C 1
ATOM 1244 O O . GLU A 1 159 ? -35.692 -0.681 56.803 1.00 95.50 159 GLU A O 1
ATOM 1249 N N . MET A 1 160 ? -37.164 -1.946 57.923 1.00 95.00 160 MET A N 1
ATOM 1250 C CA . MET A 1 160 ? -36.866 -3.188 57.202 1.00 95.00 160 MET A CA 1
ATOM 1251 C C . MET A 1 160 ? -37.281 -3.100 55.737 1.00 95.00 160 MET A C 1
ATOM 1253 O O . MET A 1 160 ? -36.503 -3.480 54.859 1.00 95.00 160 MET A O 1
ATOM 1257 N N . LEU A 1 161 ? -38.468 -2.558 55.454 1.00 96.75 161 LEU A N 1
ATOM 1258 C CA . LEU A 1 161 ? -38.926 -2.341 54.085 1.00 96.75 161 LEU A CA 1
ATOM 1259 C C . LEU A 1 161 ? -38.026 -1.336 53.358 1.00 96.75 161 LEU A C 1
ATOM 1261 O O . LEU A 1 161 ? -37.578 -1.599 52.242 1.00 96.75 161 LEU A O 1
ATOM 1265 N N . GLN A 1 162 ? -37.711 -0.212 54.000 1.00 97.12 162 GLN A N 1
ATOM 1266 C CA . GLN A 1 162 ? -3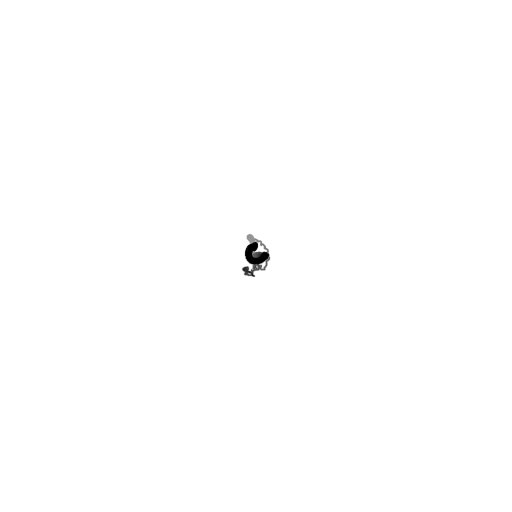6.847 0.816 53.431 1.00 97.12 162 GLN A CA 1
ATOM 1267 C C . GLN A 1 162 ? -35.430 0.286 53.184 1.00 97.12 162 GLN A C 1
ATOM 1269 O O . GLN A 1 162 ? -34.867 0.533 52.119 1.00 97.12 162 GLN A O 1
ATOM 1274 N N . ARG A 1 163 ? -34.863 -0.481 54.123 1.00 96.81 163 ARG A N 1
ATOM 1275 C CA . ARG A 1 163 ? -33.550 -1.115 53.958 1.00 96.81 163 ARG A CA 1
ATOM 1276 C C . ARG A 1 163 ? -33.557 -2.120 52.810 1.00 96.81 163 ARG A C 1
ATOM 1278 O O . ARG A 1 163 ? -32.658 -2.078 51.979 1.00 96.81 163 ARG A O 1
ATOM 1285 N N . SER A 1 164 ? -34.601 -2.944 52.699 1.00 96.75 164 SER A N 1
ATOM 1286 C CA . SER A 1 164 ? -34.760 -3.869 51.572 1.00 96.75 164 SER A CA 1
ATOM 1287 C C . SER A 1 164 ? -34.820 -3.141 50.227 1.00 96.75 164 SER A C 1
ATOM 1289 O O . SER A 1 164 ? -34.223 -3.611 49.262 1.00 96.75 164 SER A O 1
ATOM 1291 N N . LEU A 1 165 ? -35.521 -2.005 50.147 1.00 97.38 165 LEU A N 1
ATOM 1292 C CA . LEU A 1 165 ? -35.587 -1.201 48.924 1.00 97.38 165 LEU A CA 1
ATOM 1293 C C . LEU A 1 165 ? -34.237 -0.558 48.588 1.00 97.38 165 LEU A C 1
ATOM 1295 O O . LEU A 1 165 ? -33.832 -0.572 47.430 1.00 97.38 165 LEU A O 1
ATOM 1299 N N . GLN A 1 166 ? -33.524 -0.030 49.585 1.00 97.00 166 GLN A N 1
ATOM 1300 C CA . GLN A 1 166 ? -32.196 0.556 49.390 1.00 97.00 166 GLN A CA 1
ATOM 1301 C C . GLN A 1 166 ? -31.168 -0.483 48.930 1.00 97.00 166 GLN A C 1
ATOM 1303 O O . GLN A 1 166 ? -30.367 -0.195 48.044 1.00 97.00 166 GLN A O 1
ATOM 1308 N N . ASP A 1 167 ? -31.183 -1.683 49.508 1.00 97.06 167 ASP A N 1
ATOM 1309 C CA . ASP A 1 167 ? -30.266 -2.754 49.118 1.00 97.06 167 ASP A CA 1
ATOM 1310 C C . ASP A 1 167 ? -30.589 -3.282 47.713 1.00 97.06 167 ASP A C 1
ATOM 1312 O O . ASP A 1 167 ? -29.674 -3.504 46.916 1.00 97.06 167 ASP A O 1
ATOM 1316 N N . GLU A 1 168 ? -31.874 -3.394 47.359 1.00 97.56 168 GLU A N 1
ATOM 1317 C CA . GLU A 1 168 ? -32.287 -3.736 45.995 1.00 97.56 168 GLU A CA 1
ATOM 1318 C C . GLU A 1 168 ? -31.872 -2.653 44.990 1.00 97.56 168 GLU A C 1
ATOM 1320 O O . GLU A 1 168 ? -31.347 -2.972 43.923 1.00 97.56 168 GLU A O 1
ATOM 1325 N N . GLN A 1 169 ? -32.027 -1.374 45.341 1.00 97.81 169 GLN A N 1
ATOM 1326 C CA . GLN A 1 169 ? -31.600 -0.262 44.497 1.00 97.81 169 GLN A CA 1
ATOM 1327 C C . GLN A 1 169 ? -30.080 -0.264 44.288 1.00 97.81 169 GLN A C 1
ATOM 1329 O O . GLN A 1 169 ? -29.626 -0.187 43.149 1.00 97.81 169 GLN A O 1
ATOM 1334 N N . LYS A 1 170 ? -29.279 -0.448 45.346 1.00 98.06 170 LYS A N 1
ATOM 1335 C CA . LYS A 1 170 ? -27.815 -0.578 45.226 1.00 98.06 170 LYS A CA 1
ATOM 1336 C C . LYS A 1 170 ? -27.425 -1.752 44.336 1.00 98.06 170 LYS A C 1
ATOM 1338 O O . LYS A 1 170 ? -26.517 -1.638 43.516 1.00 98.06 170 LYS A O 1
ATOM 1343 N N . ARG A 1 171 ? -28.113 -2.889 44.470 1.00 98.19 171 ARG A N 1
ATOM 1344 C CA . ARG A 1 171 ? -27.881 -4.062 43.622 1.00 98.19 171 ARG A CA 1
ATOM 1345 C C . ARG A 1 171 ? -28.191 -3.757 42.154 1.00 98.19 171 ARG A C 1
ATOM 1347 O O . ARG A 1 171 ? -27.419 -4.164 41.283 1.00 98.19 171 ARG A O 1
ATOM 1354 N N . GLN A 1 172 ? -29.272 -3.032 41.872 1.00 98.25 172 GLN A N 1
ATOM 1355 C CA . GLN A 1 172 ? -29.609 -2.582 40.519 1.00 98.25 172 GLN A CA 1
ATOM 1356 C C . GLN A 1 172 ? -28.575 -1.594 39.969 1.00 98.25 172 GLN A C 1
ATOM 1358 O O . GLN A 1 172 ? -28.116 -1.779 38.846 1.00 98.25 172 GLN A O 1
ATOM 1363 N N . GLU A 1 173 ? -28.150 -0.608 40.761 1.00 98.06 173 GLU A N 1
ATOM 1364 C CA . GL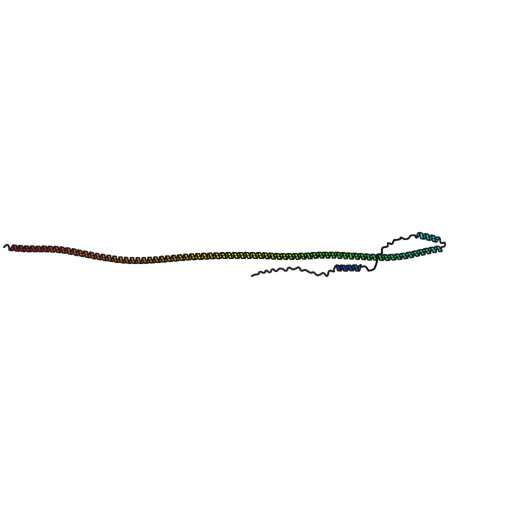U A 1 173 ? -27.131 0.378 40.378 1.00 98.06 173 GLU A CA 1
ATOM 1365 C C . GLU A 1 173 ? -25.793 -0.293 40.044 1.00 98.06 173 GLU A C 1
ATOM 1367 O O . GLU A 1 173 ? -25.235 -0.050 38.975 1.00 98.06 173 GLU A O 1
ATOM 1372 N N . ILE A 1 174 ? -25.317 -1.204 40.898 1.00 97.75 174 ILE A N 1
ATOM 1373 C CA . ILE A 1 174 ? -24.089 -1.973 40.657 1.00 97.75 174 ILE A CA 1
ATOM 1374 C C . ILE A 1 174 ? -24.224 -2.820 39.386 1.00 97.75 174 ILE A C 1
ATOM 1376 O O . ILE A 1 174 ? -23.320 -2.848 38.552 1.00 97.75 174 ILE A O 1
ATOM 1380 N N . THR A 1 175 ? -25.364 -3.491 39.199 1.00 98.06 175 THR A N 1
ATOM 1381 C CA . THR A 1 175 ? -25.611 -4.306 37.999 1.00 98.06 175 THR A CA 1
ATOM 1382 C C . THR A 1 175 ? -25.600 -3.449 36.733 1.00 98.06 175 THR A C 1
ATOM 1384 O O . THR A 1 175 ? -24.983 -3.833 35.741 1.00 98.06 175 THR A O 1
ATOM 1387 N N . ALA A 1 176 ? -26.238 -2.278 36.769 1.00 98.44 176 ALA A N 1
ATOM 1388 C CA . ALA A 1 176 ? -26.272 -1.342 35.653 1.00 98.44 176 ALA A CA 1
ATOM 1389 C C . ALA A 1 176 ? -24.874 -0.794 35.329 1.00 98.44 176 ALA A C 1
ATOM 1391 O O . ALA A 1 176 ? -24.497 -0.748 34.160 1.00 98.44 176 ALA A O 1
ATOM 1392 N N . GLN A 1 177 ? -24.077 -0.454 36.348 1.00 98.50 177 GLN A N 1
ATOM 1393 C CA . GLN A 1 177 ? -22.685 -0.032 36.166 1.00 98.50 177 GLN A CA 1
ATOM 1394 C C . GLN A 1 177 ? -21.854 -1.131 35.497 1.00 98.50 177 GLN A C 1
ATOM 1396 O O . GLN A 1 177 ? -21.213 -0.867 34.483 1.00 98.50 177 GLN A O 1
ATOM 1401 N N . PHE A 1 178 ? -21.927 -2.376 35.984 1.00 98.38 178 PHE A N 1
ATOM 1402 C CA . PHE A 1 178 ? -21.218 -3.499 35.364 1.00 98.38 178 PHE A CA 1
ATOM 1403 C C . PHE A 1 178 ? -21.644 -3.737 33.913 1.00 98.38 178 PHE A C 1
ATOM 1405 O O . PHE A 1 178 ? -20.791 -3.964 33.056 1.00 98.38 178 PHE A O 1
ATOM 1412 N N . GLN A 1 179 ? -22.944 -3.672 33.617 1.00 98.44 179 GLN A N 1
ATOM 1413 C CA . GLN A 1 179 ? -23.445 -3.814 32.249 1.00 98.44 179 GLN A CA 1
ATOM 1414 C C . GLN A 1 179 ? -22.971 -2.676 31.339 1.00 98.44 179 GLN A C 1
ATOM 1416 O O . GLN A 1 179 ? -22.580 -2.942 30.201 1.00 98.44 179 GLN A O 1
ATOM 1421 N N . SER A 1 180 ? -22.950 -1.436 31.834 1.00 98.38 180 SER A N 1
ATOM 1422 C CA . SER A 1 180 ? -22.415 -0.286 31.098 1.00 98.38 180 SER A CA 1
ATOM 1423 C C . SER A 1 180 ? -20.939 -0.490 30.781 1.00 98.38 180 SER A C 1
ATOM 1425 O O . SER A 1 180 ? -20.565 -0.470 29.614 1.00 98.38 180 SER A O 1
ATOM 1427 N N . THR A 1 181 ? -20.112 -0.801 31.784 1.00 98.25 181 THR A N 1
ATOM 1428 C CA . THR A 1 181 ? -18.673 -1.027 31.585 1.00 98.25 181 THR A CA 1
ATOM 1429 C C . THR A 1 181 ? -18.404 -2.183 30.624 1.00 98.25 181 THR A C 1
ATOM 1431 O O . THR A 1 181 ? -17.514 -2.098 29.782 1.00 98.25 181 THR A O 1
ATOM 1434 N N . LEU A 1 182 ? -19.181 -3.266 30.706 1.00 98.44 182 LEU A N 1
ATOM 1435 C CA . LEU A 1 182 ? -19.058 -4.395 29.787 1.00 98.44 182 LEU A CA 1
ATOM 1436 C C . LEU A 1 182 ? -19.408 -3.983 28.350 1.00 98.44 182 LEU A C 1
ATOM 1438 O O . LEU A 1 182 ? -18.693 -4.359 27.421 1.00 98.44 182 LEU A O 1
ATOM 1442 N N . THR A 1 183 ? -20.454 -3.174 28.174 1.00 98.50 183 THR A N 1
ATOM 1443 C CA . THR A 1 183 ? -20.846 -2.617 26.870 1.00 98.50 183 THR A CA 1
ATOM 1444 C C . THR A 1 183 ? -19.762 -1.690 26.317 1.00 98.50 183 THR A C 1
ATOM 1446 O O . THR A 1 183 ? -19.414 -1.792 25.142 1.00 98.50 183 THR A O 1
ATOM 1449 N N . ASP A 1 184 ? -19.161 -0.849 27.159 1.00 98.38 184 ASP A N 1
ATOM 1450 C CA . ASP A 1 184 ? -18.071 0.050 26.770 1.00 98.38 184 ASP A CA 1
ATOM 1451 C C . ASP A 1 184 ? -16.825 -0.733 26.334 1.00 98.38 184 ASP A C 1
ATOM 1453 O O . ASP A 1 184 ? -16.221 -0.423 25.304 1.00 98.38 184 ASP A O 1
ATOM 1457 N N . ILE A 1 185 ? -16.464 -1.795 27.065 1.00 98.38 185 ILE A N 1
ATOM 1458 C CA . ILE A 1 185 ? -15.358 -2.693 26.699 1.00 98.38 185 ILE A CA 1
ATOM 1459 C C . ILE A 1 185 ? -15.653 -3.389 25.365 1.00 98.38 185 ILE A C 1
ATOM 1461 O O . ILE A 1 185 ? -14.788 -3.435 24.490 1.00 98.38 185 ILE A O 1
ATOM 1465 N N . GLN A 1 186 ? -16.869 -3.907 25.173 1.00 98.12 186 GLN A N 1
ATOM 1466 C CA . GLN A 1 186 ? -17.279 -4.513 23.902 1.00 98.12 186 GLN A CA 1
ATOM 1467 C C . GLN A 1 186 ? -17.209 -3.507 22.746 1.00 98.12 186 GLN A C 1
ATOM 1469 O O . GLN A 1 186 ? -16.705 -3.843 21.673 1.00 98.12 186 GLN A O 1
ATOM 1474 N N . GLY A 1 187 ? -17.645 -2.267 22.977 1.00 98.50 187 GLY A N 1
ATOM 1475 C CA . GLY A 1 187 ? -17.544 -1.171 22.018 1.00 98.50 187 GLY A CA 1
ATOM 1476 C C . GLY A 1 187 ? -16.096 -0.850 21.649 1.00 98.50 187 GLY A C 1
ATOM 1477 O O . GLY A 1 187 ? -15.780 -0.712 20.468 1.00 98.50 187 GLY A O 1
ATOM 1478 N N . GLN A 1 188 ? -15.190 -0.807 22.629 1.00 98.31 188 GLN A N 1
ATOM 1479 C CA . GLN A 1 188 ? -13.760 -0.601 22.379 1.00 98.31 188 GLN A CA 1
ATOM 1480 C C . GLN A 1 188 ? -13.130 -1.750 21.584 1.00 98.31 188 GLN A C 1
ATOM 1482 O O . GLN A 1 188 ? -12.358 -1.491 20.660 1.00 98.31 188 GLN A O 1
ATOM 1487 N N . ILE A 1 189 ? -13.474 -3.006 21.892 1.00 98.06 189 ILE A N 1
ATOM 1488 C CA . ILE A 1 189 ? -13.000 -4.178 21.138 1.00 98.06 189 ILE A CA 1
ATOM 1489 C C . ILE A 1 189 ? -13.479 -4.106 19.683 1.00 98.06 189 ILE A C 1
ATOM 1491 O O . ILE A 1 189 ? -12.678 -4.297 18.767 1.00 98.06 189 ILE A O 1
ATOM 1495 N N . ALA A 1 190 ? -14.759 -3.792 19.461 1.00 98.12 190 ALA A N 1
ATOM 1496 C CA . ALA A 1 190 ? -15.319 -3.632 18.121 1.00 98.12 190 ALA A CA 1
ATOM 1497 C C . ALA A 1 190 ? -14.625 -2.495 17.355 1.00 98.12 190 ALA A C 1
ATOM 1499 O O . ALA A 1 190 ? -14.168 -2.697 16.232 1.00 98.12 190 ALA A O 1
ATOM 1500 N N . HIS A 1 191 ? -14.440 -1.336 17.994 1.00 98.00 191 HIS A N 1
ATOM 1501 C CA . HIS A 1 191 ? -13.729 -0.204 17.403 1.00 98.00 191 HIS A CA 1
ATOM 1502 C C . HIS A 1 191 ? -12.281 -0.558 17.023 1.00 98.00 191 HIS A C 1
ATOM 1504 O O . HIS A 1 191 ? -11.833 -0.238 15.921 1.00 98.00 191 HIS A O 1
ATOM 1510 N N . HIS A 1 192 ? -11.544 -1.248 17.901 1.00 98.12 192 HIS A N 1
ATOM 1511 C CA . HIS A 1 192 ? -10.185 -1.709 17.604 1.00 98.12 192 HIS A CA 1
ATOM 1512 C C . HIS A 1 192 ? -10.150 -2.730 16.463 1.00 98.12 192 HIS A C 1
ATOM 1514 O O . HIS A 1 192 ? -9.264 -2.654 15.611 1.00 98.12 192 HIS A O 1
ATOM 1520 N N . SER A 1 193 ? -11.107 -3.658 16.423 1.00 98.19 193 SER A N 1
ATOM 1521 C CA . SER A 1 193 ? -11.251 -4.622 15.329 1.00 98.19 193 SER A CA 1
ATOM 1522 C C . SER A 1 193 ? -11.488 -3.914 13.992 1.00 98.19 193 SER A C 1
ATOM 1524 O O . SER A 1 193 ? -10.784 -4.187 13.019 1.00 98.19 193 SER A O 1
ATOM 1526 N N . ASP A 1 194 ? -12.410 -2.950 13.951 1.00 98.19 194 ASP A N 1
ATOM 1527 C CA . ASP A 1 194 ? -12.714 -2.160 12.753 1.00 98.19 194 ASP A CA 1
ATOM 1528 C C . ASP A 1 194 ? -11.521 -1.311 12.305 1.00 98.19 194 ASP A C 1
ATOM 1530 O O . ASP A 1 194 ? -11.222 -1.214 11.112 1.00 98.19 194 ASP A O 1
ATOM 1534 N N . HIS A 1 195 ? -10.814 -0.696 13.255 1.00 98.25 195 HIS A N 1
ATOM 1535 C CA . HIS A 1 195 ? -9.603 0.064 12.969 1.00 98.25 195 HIS A CA 1
ATOM 1536 C C . HIS A 1 195 ? -8.499 -0.832 12.390 1.00 98.25 195 HIS A C 1
ATOM 1538 O O . HIS A 1 195 ? -7.890 -0.485 11.378 1.00 98.25 195 HIS A O 1
ATOM 1544 N N . ASN A 1 196 ? -8.284 -2.015 12.969 1.00 98.38 196 ASN A N 1
ATOM 1545 C CA . ASN A 1 196 ? -7.314 -2.981 12.465 1.00 98.38 196 ASN A CA 1
ATOM 1546 C C . ASN A 1 196 ? -7.692 -3.494 11.063 1.00 98.38 196 ASN A C 1
ATOM 1548 O O . ASN A 1 196 ? -6.842 -3.565 10.178 1.00 98.38 196 ASN A O 1
ATOM 1552 N N . ALA A 1 197 ? -8.977 -3.767 10.812 1.00 98.25 197 ALA A N 1
ATOM 1553 C CA . ALA A 1 197 ? -9.464 -4.154 9.488 1.00 98.25 197 ALA A CA 1
ATOM 1554 C C . ALA A 1 197 ? -9.193 -3.066 8.430 1.00 98.25 197 ALA A C 1
ATOM 1556 O O . ALA A 1 197 ? -8.760 -3.382 7.317 1.00 98.25 197 ALA A O 1
ATOM 1557 N N . LYS A 1 198 ? -9.378 -1.784 8.781 1.00 98.31 198 LYS A N 1
ATOM 1558 C CA . LYS A 1 198 ? -9.024 -0.646 7.913 1.00 98.31 198 LYS A CA 1
ATOM 1559 C C . LYS A 1 198 ? -7.521 -0.585 7.636 1.00 98.31 198 LYS A C 1
ATOM 1561 O O . LYS A 1 198 ? -7.140 -0.463 6.475 1.00 98.31 198 LYS A O 1
ATOM 1566 N N . LEU A 1 199 ? -6.673 -0.749 8.652 1.00 98.31 199 LEU A N 1
ATOM 1567 C CA . LEU A 1 199 ? -5.215 -0.796 8.476 1.00 98.31 199 LEU A CA 1
ATOM 1568 C C . LEU A 1 199 ? -4.776 -1.949 7.563 1.00 98.31 199 LEU A C 1
ATOM 1570 O O . LEU A 1 199 ? -3.936 -1.758 6.684 1.00 98.31 199 LEU A O 1
ATOM 1574 N N . CYS A 1 200 ? -5.360 -3.141 7.713 1.00 97.94 200 CYS A N 1
ATOM 1575 C CA . CYS A 1 200 ? -5.111 -4.257 6.799 1.00 97.94 200 CYS A CA 1
ATOM 1576 C C . CYS A 1 200 ? -5.516 -3.911 5.359 1.00 97.94 200 CYS A C 1
ATOM 1578 O O . CYS A 1 200 ? -4.774 -4.204 4.422 1.00 97.94 200 CYS A O 1
ATOM 1580 N N . GLN A 1 201 ? -6.663 -3.253 5.167 1.00 98.31 201 GLN A N 1
ATOM 1581 C CA . GLN A 1 201 ? -7.113 -2.820 3.846 1.00 98.31 201 GLN A CA 1
ATOM 1582 C C . GLN A 1 201 ? -6.168 -1.779 3.224 1.00 98.31 201 GLN A C 1
ATOM 1584 O O . GLN A 1 201 ? -5.866 -1.859 2.033 1.00 98.31 201 GLN A O 1
ATOM 1589 N N . GLU A 1 202 ? -5.700 -0.804 4.001 1.00 98.12 202 GLU A N 1
ATOM 1590 C CA . GLU A 1 202 ? -4.746 0.212 3.543 1.00 98.12 202 GLU A CA 1
ATOM 1591 C C . GLU A 1 202 ? -3.389 -0.397 3.185 1.00 98.12 202 GLU A C 1
ATOM 1593 O O . GLU A 1 202 ? -2.850 -0.090 2.120 1.00 98.12 202 GLU A O 1
ATOM 1598 N N . ASN A 1 203 ? -2.881 -1.323 4.002 1.00 98.38 203 ASN A N 1
ATOM 1599 C CA . ASN A 1 203 ? -1.664 -2.073 3.697 1.00 98.38 203 ASN A CA 1
ATOM 1600 C C . ASN A 1 203 ? -1.800 -2.885 2.405 1.00 98.38 203 ASN A C 1
ATOM 1602 O O . ASN A 1 203 ? -0.893 -2.862 1.574 1.00 98.38 203 ASN A O 1
ATOM 1606 N N . ASN A 1 204 ? -2.943 -3.541 2.187 1.00 98.25 204 ASN A N 1
ATOM 1607 C CA . ASN A 1 204 ? -3.205 -4.264 0.942 1.00 98.25 204 ASN A CA 1
ATOM 1608 C C . ASN A 1 204 ? -3.215 -3.319 -0.269 1.00 98.25 204 ASN A C 1
ATOM 1610 O O . ASN A 1 204 ? -2.541 -3.595 -1.257 1.00 98.25 204 ASN A O 1
ATOM 1614 N N . LYS A 1 205 ? -3.888 -2.164 -0.175 1.00 98.38 205 LYS A N 1
ATOM 1615 C CA . LYS A 1 205 ? -3.883 -1.143 -1.241 1.00 98.38 205 LYS A CA 1
ATOM 1616 C C . LYS A 1 205 ? -2.477 -0.619 -1.531 1.00 98.38 205 LYS A C 1
ATOM 1618 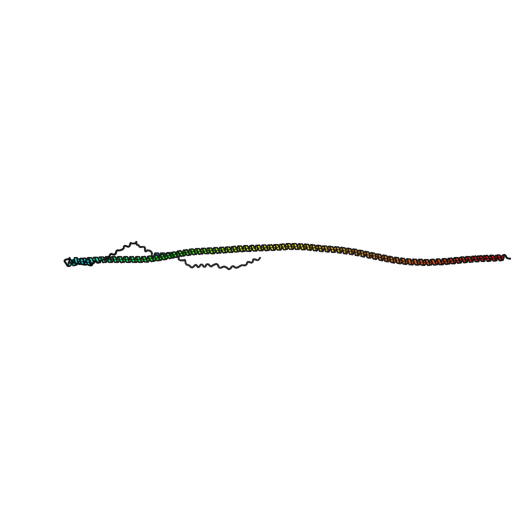O O . LYS A 1 205 ? -2.144 -0.344 -2.682 1.00 98.38 205 LYS A O 1
ATOM 1623 N N . LEU A 1 206 ? -1.651 -0.440 -0.501 1.00 98.44 206 LEU A N 1
ATOM 16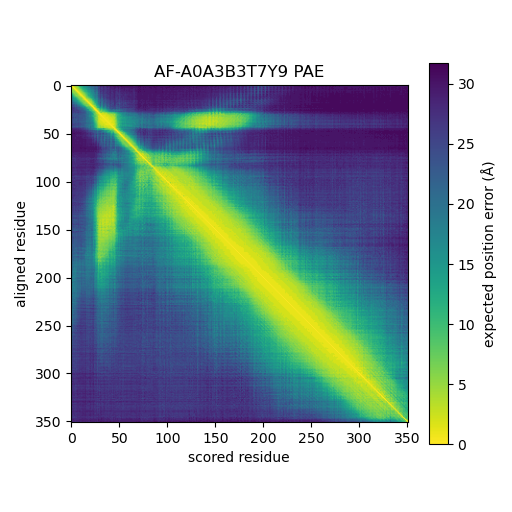24 C CA . LEU A 1 206 ? -0.269 -0.001 -0.672 1.00 98.44 206 LEU A CA 1
ATOM 1625 C C . LEU A 1 206 ? 0.577 -1.081 -1.358 1.00 98.44 206 LEU A C 1
ATOM 1627 O O . LEU A 1 206 ? 1.322 -0.767 -2.284 1.00 98.44 206 LEU A O 1
ATOM 1631 N N . ALA A 1 207 ? 0.422 -2.343 -0.956 1.00 98.56 207 ALA A N 1
ATOM 1632 C CA . ALA A 1 207 ? 1.089 -3.475 -1.591 1.00 98.56 207 ALA A CA 1
ATOM 1633 C C . ALA A 1 207 ? 0.689 -3.621 -3.070 1.00 98.56 207 ALA A C 1
ATOM 1635 O O . ALA A 1 207 ? 1.553 -3.837 -3.919 1.00 98.56 207 ALA A O 1
ATOM 1636 N N . GLU A 1 208 ? -0.593 -3.436 -3.398 1.00 98.56 208 GLU A N 1
ATOM 1637 C CA . GLU A 1 208 ? -1.084 -3.426 -4.781 1.00 98.56 208 GLU A CA 1
ATOM 1638 C C . GLU A 1 208 ? -0.452 -2.301 -5.605 1.00 98.56 208 GLU A C 1
ATOM 1640 O O . GLU A 1 208 ? 0.057 -2.562 -6.693 1.00 98.56 208 GLU A O 1
ATOM 1645 N N . LYS A 1 209 ? -0.392 -1.073 -5.071 1.00 98.56 209 LYS A N 1
ATOM 1646 C CA . LYS A 1 209 ? 0.277 0.053 -5.746 1.00 98.56 209 LYS A CA 1
ATOM 1647 C C . LYS A 1 209 ? 1.764 -0.203 -5.974 1.00 98.56 209 LYS A C 1
ATOM 1649 O O . LYS A 1 209 ? 2.276 0.098 -7.047 1.00 98.56 209 LYS A O 1
ATOM 1654 N N . LEU A 1 210 ? 2.467 -0.755 -4.983 1.00 98.44 210 LEU A N 1
ATOM 1655 C CA . LEU A 1 210 ? 3.880 -1.113 -5.131 1.00 98.44 210 LEU A CA 1
ATOM 1656 C C . LEU A 1 210 ? 4.069 -2.173 -6.217 1.00 98.44 210 LEU A C 1
ATOM 1658 O O . LEU A 1 210 ? 4.966 -2.041 -7.046 1.00 98.44 210 LEU A O 1
ATOM 1662 N N . LYS A 1 211 ? 3.199 -3.186 -6.251 1.00 98.56 211 LYS A N 1
ATOM 1663 C CA . LYS A 1 211 ? 3.212 -4.217 -7.291 1.00 98.56 211 LYS A CA 1
ATOM 1664 C C . LYS A 1 211 ? 2.967 -3.623 -8.678 1.00 98.56 211 LYS A C 1
ATOM 1666 O O . LYS A 1 211 ? 3.687 -3.961 -9.609 1.00 98.56 211 LYS A O 1
ATOM 1671 N N . GLU A 1 212 ? 2.002 -2.717 -8.808 1.00 98.56 212 GLU A N 1
ATOM 1672 C CA . GLU A 1 212 ? 1.717 -2.028 -10.068 1.00 98.56 212 GLU A CA 1
ATOM 1673 C C . GLU A 1 212 ? 2.920 -1.206 -10.550 1.00 98.56 212 GLU A C 1
ATOM 1675 O O . GLU A 1 212 ? 3.297 -1.300 -11.716 1.00 98.56 212 GLU A O 1
ATOM 1680 N N . ILE A 1 213 ? 3.570 -0.462 -9.649 1.00 98.50 213 ILE A N 1
ATOM 1681 C CA . ILE A 1 213 ? 4.790 0.289 -9.963 1.00 98.50 213 ILE A CA 1
ATOM 1682 C C . ILE A 1 213 ? 5.890 -0.661 -10.449 1.00 98.50 213 ILE A C 1
ATOM 1684 O O . ILE A 1 213 ? 6.481 -0.405 -11.494 1.00 98.50 213 ILE A O 1
ATOM 1688 N N . ILE A 1 214 ? 6.143 -1.769 -9.744 1.00 98.38 214 ILE A N 1
ATOM 1689 C CA . ILE A 1 214 ? 7.148 -2.765 -10.149 1.00 98.38 214 ILE A CA 1
ATOM 1690 C C . ILE A 1 214 ? 6.858 -3.276 -11.565 1.00 98.38 214 ILE A C 1
ATOM 1692 O O . ILE A 1 214 ? 7.731 -3.199 -12.425 1.00 98.38 214 ILE A O 1
ATOM 1696 N N . THR A 1 215 ? 5.621 -3.692 -11.848 1.00 98.44 215 THR A N 1
ATOM 1697 C CA . THR A 1 215 ? 5.233 -4.169 -13.183 1.00 98.44 215 THR A CA 1
ATOM 1698 C C . THR A 1 215 ? 5.391 -3.089 -14.259 1.00 98.44 215 THR A C 1
ATOM 1700 O O . THR A 1 215 ? 5.830 -3.380 -15.371 1.00 98.44 215 THR A O 1
ATOM 1703 N N . GLN A 1 216 ? 5.094 -1.821 -13.955 1.00 98.38 216 GLN A N 1
ATOM 1704 C CA . GLN A 1 216 ? 5.348 -0.716 -14.886 1.00 98.38 216 GLN A CA 1
ATOM 1705 C C . GLN A 1 216 ? 6.845 -0.541 -15.186 1.00 98.38 216 GLN A C 1
ATOM 1707 O O . GLN A 1 216 ? 7.210 -0.283 -16.336 1.00 98.38 216 GLN A O 1
ATOM 1712 N N . TYR A 1 217 ? 7.714 -0.683 -14.180 1.00 98.50 217 TYR A N 1
ATOM 1713 C CA . TYR A 1 217 ? 9.165 -0.620 -14.367 1.00 98.50 217 TYR A CA 1
ATOM 1714 C C . TYR A 1 217 ? 9.692 -1.797 -15.188 1.00 98.50 217 TYR A C 1
ATOM 1716 O O . TYR A 1 217 ? 10.486 -1.562 -16.094 1.00 98.50 217 TYR A O 1
ATOM 1724 N N . GLU A 1 218 ? 9.204 -3.014 -14.949 1.00 98.31 218 GLU A N 1
ATOM 1725 C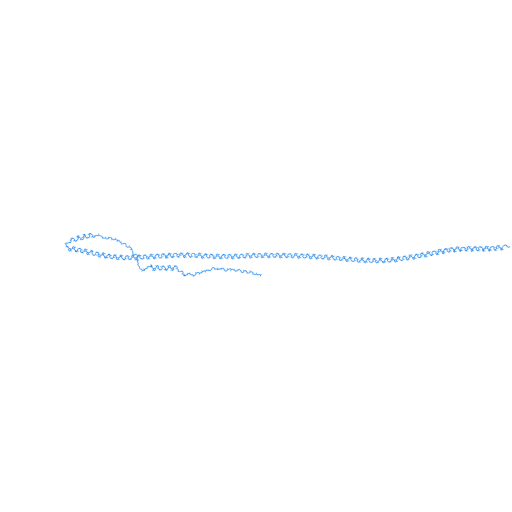 CA . GLU A 1 218 ? 9.557 -4.202 -15.739 1.00 98.31 218 GLU A CA 1
ATOM 1726 C C . GLU A 1 218 ? 9.212 -4.001 -17.226 1.00 98.31 218 GLU A C 1
ATOM 1728 O O . GLU A 1 218 ? 10.056 -4.195 -18.101 1.00 98.31 218 GLU A O 1
ATOM 1733 N N . ILE A 1 219 ? 8.003 -3.508 -17.525 1.00 98.31 219 ILE A N 1
ATOM 1734 C CA . ILE A 1 219 ? 7.579 -3.206 -18.905 1.00 98.31 219 ILE A CA 1
ATOM 1735 C C . ILE A 1 219 ? 8.456 -2.108 -19.523 1.00 98.31 219 ILE A C 1
ATOM 1737 O O . ILE A 1 219 ? 8.836 -2.180 -20.697 1.00 98.31 219 ILE A O 1
ATOM 1741 N N . ARG A 1 220 ? 8.782 -1.064 -18.751 1.00 98.31 220 ARG A N 1
ATOM 1742 C CA . ARG A 1 220 ? 9.641 0.031 -19.219 1.00 98.31 220 ARG A CA 1
ATOM 1743 C C . ARG A 1 220 ? 11.055 -0.462 -19.517 1.00 98.31 220 ARG A C 1
ATOM 1745 O O . ARG A 1 220 ? 11.623 -0.052 -20.528 1.00 98.31 220 ARG A O 1
ATOM 1752 N N . GLU A 1 221 ? 11.612 -1.315 -18.669 1.00 98.19 221 GLU A N 1
ATOM 1753 C CA . GLU A 1 221 ? 12.930 -1.919 -18.855 1.00 98.19 221 GLU A CA 1
ATOM 1754 C C . GLU A 1 221 ? 12.963 -2.792 -20.114 1.00 98.19 221 GLU A C 1
ATOM 1756 O O . GLU A 1 221 ? 13.830 -2.593 -20.965 1.00 98.19 221 GLU A O 1
ATOM 1761 N N . GLU A 1 222 ? 11.955 -3.646 -20.320 1.00 98.31 222 GLU A N 1
ATOM 1762 C CA . GLU A 1 222 ? 11.831 -4.457 -21.537 1.00 98.31 222 GLU A CA 1
ATOM 1763 C C . GLU A 1 222 ? 11.731 -3.577 -22.800 1.00 98.31 222 GLU A C 1
ATOM 1765 O O . GLU A 1 222 ? 12.354 -3.848 -23.832 1.00 98.31 222 GLU A O 1
ATOM 1770 N N . SER A 1 223 ? 10.976 -2.474 -22.730 1.00 98.19 223 SER A N 1
ATOM 1771 C CA . SER A 1 223 ? 10.890 -1.504 -23.827 1.00 98.19 223 SER A CA 1
ATOM 1772 C C . SER A 1 223 ? 12.233 -0.824 -24.104 1.00 98.19 223 SER A C 1
ATOM 1774 O O . SER A 1 223 ? 12.574 -0.611 -25.270 1.00 98.19 223 SER A O 1
ATOM 1776 N N . LEU A 1 224 ? 12.989 -0.455 -23.068 1.00 98.25 224 LEU A N 1
ATOM 1777 C CA . LEU A 1 224 ? 14.312 0.147 -23.223 1.00 98.25 224 LEU A CA 1
ATOM 1778 C C . LEU A 1 224 ? 15.295 -0.848 -23.837 1.00 98.25 224 LEU A C 1
ATOM 1780 O O . LEU A 1 224 ? 16.017 -0.482 -24.763 1.00 98.25 224 LEU A O 1
ATOM 1784 N N . GLU A 1 225 ? 15.278 -2.108 -23.406 1.00 98.44 225 GLU A N 1
ATOM 1785 C CA . GLU A 1 225 ? 16.123 -3.157 -23.976 1.00 98.44 225 GLU A CA 1
ATOM 1786 C C . GLU A 1 225 ? 15.846 -3.348 -25.478 1.00 98.44 225 GLU A C 1
ATOM 1788 O O . GLU A 1 225 ? 16.776 -3.431 -26.286 1.00 98.44 225 GLU A O 1
ATOM 1793 N N . LYS A 1 226 ? 14.569 -3.332 -25.889 1.00 98.50 226 LYS A N 1
ATOM 1794 C CA . LYS A 1 226 ? 14.177 -3.364 -27.311 1.00 98.50 226 LYS A CA 1
ATOM 1795 C C . LYS A 1 226 ? 14.719 -2.161 -28.085 1.00 98.50 226 LYS A C 1
ATOM 1797 O O . LYS A 1 226 ? 15.229 -2.333 -29.193 1.00 98.50 226 LYS A O 1
ATOM 1802 N N . ILE A 1 227 ? 14.648 -0.956 -27.512 1.00 98.31 227 ILE A N 1
ATOM 1803 C CA . ILE A 1 227 ? 15.196 0.263 -28.128 1.00 98.31 227 ILE A CA 1
ATOM 1804 C C . ILE A 1 227 ? 16.717 0.157 -28.276 1.00 98.31 227 ILE A C 1
ATOM 1806 O O . ILE A 1 227 ? 17.236 0.463 -29.349 1.00 98.31 227 ILE A O 1
ATOM 1810 N N . PHE A 1 228 ? 17.429 -0.313 -27.248 1.00 98.25 228 PHE A N 1
ATOM 1811 C CA . PHE A 1 228 ? 18.878 -0.512 -27.310 1.00 98.25 228 PHE A CA 1
ATOM 1812 C C . PHE A 1 228 ? 19.265 -1.512 -28.399 1.00 98.25 228 PHE A C 1
ATOM 1814 O O . PHE A 1 228 ? 20.117 -1.197 -29.226 1.00 98.25 228 PHE A O 1
ATOM 1821 N N . LYS A 1 229 ? 18.586 -2.664 -28.475 1.00 98.44 229 LYS A N 1
ATOM 1822 C CA . LYS A 1 229 ? 18.804 -3.655 -29.544 1.00 98.44 229 LYS A CA 1
ATOM 1823 C C . LYS A 1 229 ? 18.553 -3.059 -30.931 1.00 98.44 229 LYS A C 1
ATOM 1825 O O . LYS A 1 229 ? 19.343 -3.275 -31.845 1.00 98.44 229 LYS A O 1
ATOM 1830 N N . HIS A 1 230 ? 17.486 -2.276 -31.098 1.00 98.25 230 HIS A N 1
ATOM 1831 C CA . HIS A 1 230 ? 17.198 -1.615 -32.372 1.00 98.25 230 HIS A CA 1
ATOM 1832 C C . HIS A 1 230 ? 18.281 -0.597 -32.759 1.00 98.25 230 HIS A C 1
ATOM 1834 O O . HIS A 1 230 ? 18.705 -0.563 -33.913 1.00 98.25 230 HIS A O 1
ATOM 1840 N N . ARG A 1 231 ? 18.755 0.213 -31.803 1.00 98.19 231 ARG A N 1
ATOM 1841 C CA . ARG A 1 231 ? 19.824 1.197 -32.029 1.00 98.19 231 ARG A CA 1
ATOM 1842 C C . ARG A 1 231 ? 21.165 0.543 -32.345 1.00 98.19 231 ARG A C 1
ATOM 1844 O O . ARG A 1 231 ? 21.826 0.992 -33.274 1.00 98.19 231 ARG A O 1
ATOM 1851 N N . ASP A 1 232 ? 21.527 -0.529 -31.647 1.00 98.38 232 ASP A N 1
ATOM 1852 C CA . ASP A 1 232 ? 22.740 -1.306 -31.925 1.00 98.38 232 ASP A CA 1
ATOM 1853 C C . ASP A 1 232 ? 22.714 -1.908 -33.340 1.00 98.38 232 ASP A C 1
ATOM 1855 O O . ASP A 1 232 ? 23.675 -1.780 -34.097 1.00 98.38 232 ASP A O 1
ATOM 1859 N N . LEU A 1 233 ? 21.578 -2.480 -33.756 1.00 98.38 233 LEU A N 1
ATOM 1860 C CA . LEU A 1 233 ? 21.405 -2.981 -35.123 1.00 98.38 233 LEU A CA 1
ATOM 1861 C C . LEU A 1 233 ? 21.475 -1.864 -36.174 1.00 98.38 233 LEU A C 1
ATOM 1863 O O . LEU A 1 233 ? 22.076 -2.061 -37.230 1.00 98.38 233 LEU A O 1
ATOM 1867 N N . GLN A 1 234 ? 20.891 -0.692 -35.902 1.00 98.06 234 GLN A N 1
ATOM 1868 C CA . GLN A 1 234 ? 21.011 0.473 -36.785 1.00 98.06 234 GLN A CA 1
ATOM 1869 C C . GLN A 1 234 ? 22.462 0.949 -36.914 1.00 98.06 234 GLN A C 1
ATOM 1871 O O . GLN A 1 234 ? 22.892 1.243 -38.028 1.00 98.06 234 GLN A O 1
ATOM 1876 N N . GLN A 1 235 ? 23.209 0.997 -35.807 1.00 98.38 235 GLN A N 1
ATOM 1877 C CA . GLN A 1 235 ? 24.621 1.377 -35.804 1.00 98.38 235 GLN A CA 1
ATOM 1878 C C . GLN A 1 235 ? 25.448 0.389 -36.630 1.00 98.38 235 GLN A C 1
ATOM 1880 O O . GLN A 1 235 ? 26.120 0.798 -37.570 1.00 98.38 235 GLN A O 1
ATOM 1885 N N . LYS A 1 236 ? 25.299 -0.918 -36.378 1.00 98.31 236 LYS A N 1
ATOM 1886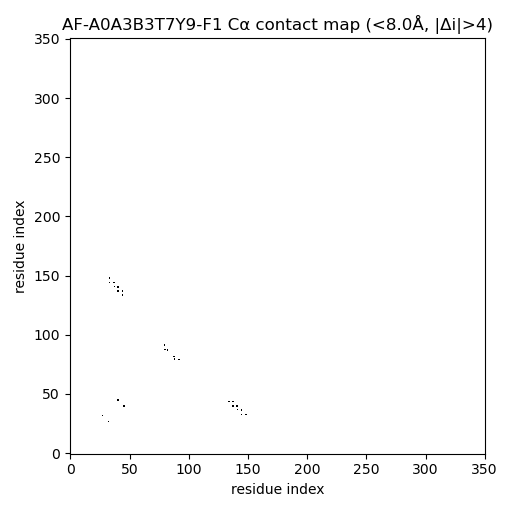 C CA . LYS A 1 236 ? 25.976 -1.974 -37.149 1.00 98.31 236 LYS A CA 1
ATOM 1887 C C . LYS A 1 236 ? 25.674 -1.898 -38.644 1.00 98.31 236 LYS A C 1
ATOM 1889 O O . LYS A 1 236 ? 26.561 -2.121 -39.461 1.00 98.31 236 LYS A O 1
ATOM 1894 N N . LEU A 1 237 ? 24.433 -1.578 -39.017 1.00 98.25 237 LEU A N 1
ATOM 1895 C CA . LEU A 1 237 ? 24.060 -1.391 -40.419 1.00 98.25 237 LEU A CA 1
ATOM 1896 C C . LEU A 1 237 ? 24.736 -0.158 -41.035 1.00 98.25 237 LEU A C 1
ATOM 1898 O O . LEU A 1 237 ? 25.142 -0.212 -42.195 1.00 98.25 237 LEU A O 1
ATOM 1902 N N . ALA A 1 238 ? 24.826 0.948 -40.296 1.00 98.25 238 ALA A N 1
ATOM 1903 C CA . ALA A 1 238 ? 25.512 2.153 -40.753 1.00 98.25 238 ALA A CA 1
ATOM 1904 C C . ALA A 1 238 ? 27.017 1.902 -40.926 1.00 98.25 238 ALA A C 1
ATOM 1906 O O . ALA A 1 238 ? 27.553 2.217 -41.987 1.00 98.25 238 ALA A O 1
ATOM 1907 N N . ASP A 1 239 ? 27.655 1.256 -39.948 1.00 98.38 239 ASP A N 1
ATOM 1908 C CA . ASP A 1 239 ? 29.077 0.902 -39.989 1.00 98.38 239 ASP A CA 1
ATOM 1909 C C . ASP A 1 239 ? 29.378 -0.043 -41.161 1.00 98.38 239 ASP A C 1
ATOM 1911 O O . ASP A 1 239 ? 30.310 0.192 -41.922 1.00 98.38 239 ASP A O 1
ATOM 1915 N N . ALA A 1 240 ? 28.538 -1.060 -41.389 1.00 98.25 240 ALA A N 1
ATOM 1916 C CA . ALA A 1 240 ? 28.699 -1.976 -42.519 1.00 98.25 240 ALA A CA 1
ATOM 1917 C C . ALA A 1 240 ? 28.546 -1.280 -43.884 1.00 98.25 240 ALA A C 1
ATOM 1919 O O . ALA A 1 240 ? 29.248 -1.623 -44.834 1.00 98.25 240 ALA A O 1
ATOM 1920 N N . LYS A 1 241 ? 27.637 -0.301 -44.002 1.00 98.31 241 LYS A N 1
ATOM 1921 C CA . LYS A 1 241 ? 27.486 0.503 -45.228 1.00 98.31 241 LYS A CA 1
ATOM 1922 C C . LYS A 1 241 ? 28.678 1.425 -45.458 1.00 98.31 241 LYS A C 1
ATOM 1924 O O . LYS A 1 241 ? 29.067 1.613 -46.608 1.00 98.31 241 LYS A O 1
ATOM 1929 N N . LEU A 1 242 ? 29.222 2.003 -44.389 1.00 98.31 242 LEU A N 1
ATOM 1930 C CA . LEU A 1 242 ? 30.417 2.836 -44.454 1.00 98.31 242 LEU A CA 1
ATOM 1931 C C . LEU A 1 242 ? 31.621 2.000 -44.897 1.00 98.31 242 LEU A C 1
ATOM 1933 O O . LEU A 1 242 ? 32.261 2.355 -45.879 1.00 98.31 242 LEU A O 1
ATOM 1937 N N . GLU A 1 243 ? 31.840 0.840 -44.275 1.00 98.00 243 GLU A N 1
ATOM 1938 C CA . GLU A 1 243 ? 32.913 -0.083 -44.662 1.00 98.00 243 GLU A CA 1
ATOM 1939 C C . GLU A 1 243 ? 32.768 -0.531 -46.125 1.00 98.00 243 GLU A C 1
ATOM 1941 O O . GLU A 1 243 ? 33.730 -0.509 -46.888 1.00 98.00 243 GLU A O 1
ATOM 1946 N N . GLN A 1 244 ? 31.551 -0.875 -46.567 1.00 98.06 244 GLN A N 1
ATOM 1947 C CA . GLN A 1 244 ? 31.299 -1.221 -47.968 1.00 98.06 244 GLN A CA 1
ATOM 1948 C C . GLN A 1 244 ? 31.663 -0.075 -48.927 1.00 98.06 244 GLN A C 1
ATOM 1950 O O . GLN A 1 244 ? 32.250 -0.324 -49.981 1.00 98.06 244 GLN A O 1
ATOM 1955 N N . ALA A 1 245 ? 31.305 1.167 -48.589 1.00 97.81 245 ALA A N 1
ATOM 1956 C CA . ALA A 1 245 ? 31.633 2.333 -49.404 1.00 97.81 245 ALA A CA 1
ATOM 1957 C C . ALA A 1 245 ? 33.149 2.585 -49.455 1.00 97.81 245 ALA A C 1
ATOM 1959 O O . ALA A 1 245 ? 33.675 2.856 -50.534 1.00 97.81 245 ALA A O 1
ATOM 1960 N N . ASP A 1 246 ? 33.848 2.426 -48.329 1.00 97.94 246 ASP A N 1
ATOM 1961 C CA . ASP A 1 246 ? 35.303 2.569 -48.244 1.00 97.94 246 ASP A CA 1
ATOM 1962 C C . ASP A 1 246 ? 36.035 1.509 -49.077 1.00 97.94 246 ASP A C 1
ATOM 1964 O O . ASP A 1 246 ? 37.015 1.828 -49.755 1.00 97.94 246 ASP A O 1
ATOM 1968 N N . VAL A 1 247 ? 35.556 0.258 -49.081 1.00 98.06 247 VAL A N 1
ATOM 1969 C CA . VAL A 1 247 ? 36.111 -0.798 -49.946 1.00 98.06 247 VAL A CA 1
ATOM 1970 C C . VAL A 1 247 ? 35.917 -0.452 -51.422 1.00 98.06 247 VAL A C 1
ATOM 1972 O O . VAL A 1 247 ? 36.885 -0.478 -52.178 1.00 98.06 247 VAL A O 1
ATOM 1975 N N . LEU A 1 248 ? 34.705 -0.066 -51.836 1.00 97.81 248 LEU A N 1
ATOM 1976 C CA . LEU A 1 248 ? 34.434 0.307 -53.231 1.00 97.81 248 LEU A CA 1
ATOM 1977 C C . LEU A 1 248 ? 35.258 1.522 -53.679 1.00 97.81 248 LEU A C 1
ATOM 1979 O O . LEU A 1 248 ? 35.718 1.569 -54.822 1.00 97.81 248 LEU A O 1
ATOM 1983 N N . LEU A 1 249 ? 35.462 2.497 -52.788 1.00 97.75 249 LEU A N 1
ATOM 1984 C CA . LEU A 1 249 ? 36.308 3.655 -53.056 1.00 97.75 249 LEU A CA 1
ATOM 1985 C C . LEU A 1 249 ? 37.765 3.232 -53.269 1.00 97.75 249 LEU A C 1
ATOM 1987 O O . LEU A 1 249 ? 38.354 3.605 -54.281 1.00 97.75 249 LEU A O 1
ATOM 1991 N N . LYS A 1 250 ? 38.322 2.402 -52.377 1.00 97.81 250 LYS A N 1
ATOM 1992 C CA . LYS A 1 250 ? 39.689 1.873 -52.515 1.00 97.81 250 LYS A CA 1
ATOM 1993 C C . LYS A 1 250 ? 39.864 1.070 -53.801 1.00 97.81 250 LYS A C 1
ATOM 1995 O O . LYS A 1 250 ? 40.838 1.274 -54.517 1.00 97.81 250 LYS A O 1
ATOM 2000 N N . GLU A 1 251 ? 38.915 0.200 -54.143 1.00 97.69 251 GLU A N 1
ATOM 2001 C CA . GLU A 1 251 ? 38.950 -0.567 -55.395 1.00 97.69 251 GLU A CA 1
ATOM 2002 C C . GLU A 1 251 ? 38.956 0.351 -56.630 1.00 97.69 251 GLU A C 1
ATOM 2004 O O . GLU A 1 251 ? 39.713 0.122 -57.580 1.00 97.69 251 GLU A O 1
ATOM 2009 N N . ALA A 1 252 ? 38.144 1.413 -56.615 1.00 97.56 252 ALA A N 1
ATOM 2010 C CA . ALA A 1 252 ? 38.104 2.404 -57.685 1.00 97.56 252 ALA A CA 1
ATOM 2011 C C . ALA A 1 252 ? 39.411 3.210 -57.781 1.00 97.56 252 ALA A C 1
ATOM 2013 O O . ALA A 1 252 ? 39.922 3.405 -58.886 1.00 97.56 252 ALA A O 1
ATOM 2014 N N . GLU A 1 253 ? 39.977 3.636 -56.649 1.00 97.19 253 GLU A N 1
ATOM 2015 C CA . GLU A 1 253 ? 41.269 4.329 -56.578 1.00 97.19 253 GLU A CA 1
ATOM 2016 C C . GLU A 1 253 ? 42.412 3.449 -57.092 1.00 97.19 253 GLU A C 1
ATOM 2018 O O . GLU A 1 253 ? 43.225 3.895 -57.905 1.00 97.19 253 GLU A O 1
ATOM 2023 N N . GLU A 1 254 ? 42.461 2.178 -56.689 1.00 97.69 254 GLU A N 1
ATOM 2024 C CA . GLU A 1 254 ? 43.461 1.233 -57.179 1.00 97.69 254 GLU A CA 1
ATOM 2025 C C . GLU A 1 254 ? 43.327 0.988 -58.684 1.00 97.69 254 GLU A C 1
ATOM 2027 O O . GLU A 1 254 ? 44.330 0.953 -59.399 1.00 97.69 254 GLU A O 1
ATOM 2032 N N . LYS A 1 255 ? 42.100 0.820 -59.193 1.00 97.81 255 LYS A N 1
ATOM 2033 C CA . LYS A 1 255 ? 41.857 0.664 -60.632 1.00 97.81 255 LYS A CA 1
ATOM 2034 C C . LYS A 1 255 ? 42.302 1.907 -61.401 1.00 97.81 255 LYS A C 1
ATOM 2036 O O . LYS A 1 255 ? 43.019 1.775 -62.391 1.00 97.81 255 LYS A O 1
ATOM 2041 N N . HIS A 1 256 ? 41.938 3.095 -60.920 1.00 97.69 256 HIS A N 1
ATOM 2042 C CA . HIS A 1 256 ? 42.362 4.357 -61.517 1.00 97.69 256 HIS A CA 1
ATOM 2043 C C . HIS A 1 256 ? 43.890 4.494 -61.530 1.00 97.69 256 HIS A C 1
ATOM 2045 O O . HIS A 1 256 ? 44.464 4.871 -62.550 1.00 97.69 256 HIS A O 1
ATOM 2051 N N . ASN A 1 257 ? 44.565 4.141 -60.432 1.00 97.62 257 ASN A N 1
ATOM 2052 C CA . ASN A 1 257 ? 46.024 4.170 -60.354 1.00 97.62 257 ASN A CA 1
ATOM 2053 C C . ASN A 1 257 ? 46.672 3.201 -61.352 1.00 97.62 257 ASN A C 1
ATOM 2055 O O . ASN A 1 257 ? 47.581 3.609 -62.072 1.00 97.62 257 ASN A O 1
ATOM 2059 N N . ARG A 1 258 ? 46.163 1.965 -61.475 1.00 97.44 258 ARG A N 1
ATOM 2060 C CA . ARG A 1 258 ? 46.644 0.988 -62.472 1.00 97.44 258 ARG A CA 1
ATOM 2061 C C . ARG A 1 258 ? 46.478 1.502 -63.905 1.00 97.44 258 ARG A C 1
ATOM 2063 O O . ARG A 1 258 ? 47.406 1.407 -64.705 1.00 97.44 258 ARG A O 1
ATOM 2070 N N . GLU A 1 259 ? 45.318 2.070 -64.235 1.00 97.00 259 GLU A N 1
ATOM 2071 C CA . GLU A 1 259 ? 45.055 2.656 -65.559 1.00 97.00 259 GLU A CA 1
ATOM 2072 C C . GLU A 1 259 ? 45.975 3.851 -65.842 1.00 97.00 259 GLU A C 1
ATOM 2074 O O . GLU A 1 259 ? 46.552 3.960 -66.926 1.00 97.00 259 GLU A O 1
ATOM 2079 N N . LYS A 1 260 ? 46.164 4.728 -64.852 1.00 98.06 260 LYS A N 1
ATOM 2080 C CA . LYS A 1 260 ? 47.066 5.879 -64.940 1.00 98.06 260 LYS A CA 1
ATOM 2081 C C . LYS A 1 260 ? 48.514 5.447 -65.170 1.00 98.06 260 LYS A C 1
ATOM 2083 O O . LYS A 1 260 ? 49.173 6.006 -66.045 1.00 98.06 260 LYS A O 1
ATOM 2088 N N . GLU A 1 261 ? 49.013 4.470 -64.416 1.00 97.69 261 GLU A N 1
ATOM 2089 C CA . GLU A 1 261 ? 50.364 3.919 -64.586 1.00 97.69 261 GLU A CA 1
ATOM 2090 C C . GLU A 1 261 ? 50.547 3.285 -65.966 1.00 97.69 261 GLU A C 1
ATOM 2092 O O . GLU A 1 261 ? 51.545 3.549 -66.639 1.00 97.69 261 GLU A O 1
ATOM 2097 N N . TYR A 1 262 ? 49.562 2.512 -66.429 1.00 97.56 262 TYR A N 1
ATOM 2098 C CA . TYR A 1 262 ? 49.580 1.916 -67.762 1.00 97.56 262 TYR A CA 1
ATOM 2099 C C . TYR A 1 262 ? 49.684 2.980 -68.868 1.00 97.56 262 TYR A C 1
ATOM 2101 O O . TYR A 1 262 ? 50.562 2.897 -69.730 1.00 97.56 262 TYR A O 1
ATOM 2109 N N . LEU A 1 263 ? 48.840 4.017 -68.819 1.00 97.75 263 LEU A N 1
ATOM 2110 C CA . LEU A 1 263 ? 48.855 5.107 -69.800 1.00 97.75 263 LEU A CA 1
ATOM 2111 C C . LEU A 1 263 ? 50.154 5.923 -69.751 1.00 97.75 263 LEU A C 1
ATOM 2113 O O . LEU A 1 263 ? 50.656 6.330 -70.799 1.00 97.75 263 LEU A O 1
ATOM 2117 N N . LEU A 1 264 ? 50.719 6.150 -68.561 1.00 97.88 264 LEU A N 1
ATOM 2118 C CA . LEU A 1 264 ? 52.008 6.832 -68.409 1.00 97.88 264 LEU A CA 1
ATOM 2119 C C . LEU A 1 264 ? 53.149 6.035 -69.053 1.00 97.88 264 LEU A C 1
ATOM 2121 O O . LEU A 1 264 ? 53.956 6.620 -69.779 1.00 97.88 264 LEU A O 1
ATOM 2125 N N . THR A 1 265 ? 53.192 4.719 -68.836 1.00 97.75 265 THR A N 1
ATOM 2126 C CA . THR A 1 265 ? 54.177 3.824 -69.462 1.00 97.75 265 THR A CA 1
ATOM 2127 C C . THR A 1 265 ? 54.040 3.843 -70.981 1.00 97.75 265 THR A C 1
ATOM 2129 O O . THR A 1 265 ? 55.014 4.105 -71.685 1.00 97.75 265 THR A O 1
ATOM 2132 N N . GLN A 1 266 ? 52.818 3.684 -71.492 1.00 97.62 266 GLN A N 1
ATOM 2133 C CA . GLN A 1 266 ? 52.553 3.710 -72.928 1.00 97.62 266 GLN A CA 1
ATOM 2134 C C . GLN A 1 266 ? 52.951 5.061 -73.555 1.00 97.62 266 GLN A C 1
ATOM 2136 O O . GLN A 1 266 ? 53.603 5.106 -74.598 1.00 97.62 266 GLN A O 1
ATOM 2141 N N . ALA A 1 267 ? 52.618 6.184 -72.910 1.00 97.00 267 ALA A N 1
ATOM 2142 C CA . ALA A 1 267 ? 53.021 7.511 -73.375 1.00 97.00 267 ALA A CA 1
ATOM 2143 C C . ALA A 1 267 ? 54.552 7.686 -73.394 1.00 97.00 267 ALA A C 1
ATOM 2145 O O . ALA A 1 267 ? 55.090 8.326 -74.304 1.00 97.00 267 ALA A O 1
ATOM 2146 N N . ALA A 1 268 ? 55.266 7.117 -72.417 1.00 97.50 268 ALA A N 1
ATOM 2147 C CA . ALA A 1 268 ? 56.726 7.128 -72.380 1.00 97.50 268 ALA A CA 1
ATOM 2148 C C . ALA A 1 268 ? 57.341 6.299 -73.523 1.00 97.50 268 ALA A C 1
ATOM 2150 O O . ALA A 1 268 ? 58.273 6.776 -74.178 1.00 97.50 268 ALA A O 1
ATOM 2151 N N . GLU A 1 269 ? 56.793 5.116 -73.810 1.00 97.38 269 GLU A N 1
ATOM 2152 C CA . GLU A 1 269 ? 57.210 4.249 -74.921 1.00 97.38 269 GLU A CA 1
ATOM 2153 C C . GLU A 1 269 ? 57.013 4.929 -76.282 1.00 97.38 269 GLU A C 1
ATOM 2155 O O . GLU A 1 269 ? 57.965 5.047 -77.058 1.00 97.38 269 GLU A O 1
ATOM 2160 N N . TRP A 1 270 ? 55.821 5.479 -76.547 1.00 97.12 270 TRP A N 1
ATOM 2161 C CA . TRP A 1 270 ? 55.548 6.216 -77.787 1.00 97.12 270 TRP A CA 1
ATOM 2162 C C . TRP A 1 270 ? 56.476 7.419 -77.959 1.00 97.12 270 TRP A C 1
ATOM 2164 O O . TRP A 1 270 ? 56.977 7.677 -79.056 1.00 97.12 270 TRP A O 1
ATOM 2174 N N . LYS A 1 271 ? 56.754 8.151 -76.873 1.00 97.50 271 LYS A N 1
ATOM 2175 C CA . LYS A 1 271 ? 57.689 9.283 -76.893 1.00 97.50 271 LYS A CA 1
ATOM 2176 C C . LYS A 1 271 ? 59.115 8.841 -77.228 1.00 97.50 271 LYS A C 1
ATOM 2178 O O . LYS A 1 271 ? 59.814 9.564 -77.942 1.00 97.50 271 LYS A O 1
ATOM 2183 N N . LEU A 1 272 ? 59.554 7.685 -76.728 1.00 97.81 272 LEU A N 1
ATOM 2184 C CA . LEU A 1 272 ? 60.862 7.113 -77.051 1.00 97.81 272 LEU A CA 1
ATOM 2185 C C . LEU A 1 272 ? 60.932 6.687 -78.523 1.00 97.81 272 LEU A C 1
ATOM 2187 O O . LEU A 1 272 ? 61.878 7.057 -79.217 1.00 97.81 272 LEU A O 1
ATOM 2191 N N . GLN A 1 273 ? 59.907 5.993 -79.024 1.00 97.44 273 GLN A N 1
ATOM 2192 C CA . GLN A 1 273 ? 59.830 5.573 -80.424 1.00 97.44 273 GLN A CA 1
ATOM 2193 C C . GLN A 1 273 ? 59.813 6.770 -81.384 1.00 97.44 273 GLN A C 1
ATOM 2195 O O . GLN A 1 273 ? 60.543 6.779 -82.374 1.00 97.44 273 GLN A O 1
ATOM 2200 N N . ALA A 1 274 ? 59.043 7.817 -81.070 1.00 96.69 274 ALA A N 1
ATOM 2201 C CA . ALA A 1 274 ? 59.008 9.046 -81.860 1.00 96.69 274 ALA A CA 1
ATOM 2202 C C . ALA A 1 274 ? 60.377 9.748 -81.902 1.00 96.69 274 ALA A C 1
ATOM 2204 O O . ALA A 1 274 ? 60.775 10.258 -82.950 1.00 96.69 274 ALA A O 1
ATOM 2205 N N . ARG A 1 275 ? 61.125 9.754 -80.787 1.00 97.19 275 ARG A N 1
ATOM 2206 C CA . ARG A 1 275 ? 62.505 10.269 -80.764 1.00 97.19 275 ARG A CA 1
ATOM 2207 C C . ARG A 1 275 ? 63.427 9.459 -81.671 1.00 97.19 275 ARG A C 1
ATOM 2209 O O . ARG A 1 275 ? 64.146 10.067 -82.457 1.00 97.19 275 ARG A O 1
ATOM 2216 N N . LEU A 1 276 ? 63.372 8.130 -81.593 1.00 97.31 276 LEU A N 1
ATOM 2217 C CA . LEU A 1 276 ? 64.201 7.245 -82.414 1.00 97.31 276 LEU A CA 1
ATOM 2218 C C . LEU A 1 276 ? 63.918 7.428 -83.912 1.00 97.31 276 LEU A C 1
ATOM 2220 O O . LEU A 1 276 ? 64.846 7.575 -84.701 1.00 97.31 276 LEU A O 1
ATOM 2224 N N . LEU A 1 277 ? 62.641 7.473 -84.304 1.00 96.75 277 LEU A N 1
ATOM 2225 C CA . LEU A 1 277 ? 62.249 7.712 -85.695 1.00 96.75 277 LEU A CA 1
ATOM 2226 C C . LEU A 1 277 ? 62.719 9.083 -86.190 1.00 96.75 277 LEU A C 1
ATOM 2228 O O . LEU A 1 277 ? 63.207 9.187 -87.310 1.00 96.75 277 LEU A O 1
ATOM 2232 N N . LYS A 1 278 ? 62.630 10.123 -85.353 1.00 97.25 278 LYS A N 1
ATOM 2233 C CA . LYS A 1 278 ? 63.130 11.463 -85.687 1.00 97.25 278 LYS A CA 1
ATOM 2234 C C . LYS A 1 278 ? 64.650 11.484 -85.874 1.00 97.25 278 LYS A C 1
ATOM 2236 O O . LYS A 1 278 ? 65.155 12.175 -86.758 1.00 97.25 278 LYS A O 1
ATOM 2241 N N . GLU A 1 279 ? 65.389 10.739 -85.058 1.00 97.00 279 GLU A N 1
ATOM 2242 C CA . GLU A 1 279 ? 66.836 10.583 -85.214 1.00 97.00 279 GLU A CA 1
ATOM 2243 C C . GLU A 1 279 ? 67.174 9.847 -86.521 1.00 97.00 279 GLU A C 1
ATOM 2245 O O . GLU A 1 279 ? 67.978 10.341 -87.310 1.00 97.00 279 GLU A O 1
ATOM 2250 N N . GLN A 1 280 ? 66.482 8.741 -86.819 1.00 96.81 280 GLN A N 1
ATOM 2251 C CA . GLN A 1 280 ? 66.631 8.010 -88.084 1.00 96.81 280 GLN A CA 1
ATOM 2252 C C . GLN A 1 280 ? 66.291 8.875 -89.305 1.00 96.81 280 GLN A C 1
ATOM 2254 O O . GLN A 1 280 ? 67.053 8.897 -90.268 1.00 96.81 280 GLN A O 1
ATOM 2259 N N . GLU A 1 281 ? 65.185 9.624 -89.263 1.00 96.31 281 GLU A N 1
ATOM 2260 C CA . GLU A 1 281 ? 64.801 10.587 -90.301 1.00 96.31 281 GLU A CA 1
ATOM 2261 C C . GLU A 1 281 ? 65.912 11.620 -90.528 1.00 96.31 281 GLU A C 1
ATOM 2263 O O . GLU A 1 281 ? 66.253 11.925 -91.671 1.00 96.31 281 GLU A O 1
ATOM 2268 N N . THR A 1 282 ? 66.509 12.133 -89.448 1.00 96.81 282 THR A N 1
ATOM 2269 C CA . THR A 1 282 ? 67.598 13.117 -89.514 1.00 96.81 282 THR A CA 1
ATOM 2270 C C . THR A 1 282 ? 68.833 12.527 -90.203 1.00 96.81 282 THR A C 1
ATOM 2272 O O . THR A 1 282 ? 69.404 13.168 -91.087 1.00 96.81 282 THR A O 1
ATOM 2275 N N . VAL A 1 283 ? 69.204 11.286 -89.869 1.00 97.31 283 VAL A N 1
ATOM 2276 C CA . VAL A 1 283 ? 70.310 10.560 -90.519 1.00 97.31 283 VAL A CA 1
ATOM 2277 C C . VAL A 1 283 ? 70.018 10.298 -91.999 1.00 97.31 283 VAL A C 1
ATOM 2279 O O . VAL A 1 283 ? 70.870 10.562 -92.845 1.00 97.31 283 VAL A O 1
ATOM 2282 N N . MET A 1 284 ? 68.817 9.826 -92.341 1.00 95.88 284 MET A N 1
ATOM 2283 C CA . MET A 1 284 ? 68.425 9.554 -93.730 1.00 95.88 284 MET A CA 1
ATOM 2284 C C . MET A 1 284 ? 68.393 10.828 -94.578 1.00 95.88 284 MET A C 1
ATOM 2286 O O . MET A 1 284 ? 68.862 10.824 -95.714 1.00 95.88 284 MET A O 1
ATOM 2290 N N . ARG A 1 285 ? 67.901 11.946 -94.028 1.00 96.31 285 ARG A N 1
ATOM 2291 C CA . ARG A 1 285 ? 67.973 13.254 -94.697 1.00 96.31 285 ARG A CA 1
ATOM 2292 C C . ARG A 1 285 ? 69.416 13.676 -94.958 1.00 96.31 285 ARG A C 1
ATOM 2294 O O . ARG A 1 285 ? 69.707 14.124 -96.061 1.00 96.31 285 ARG A O 1
ATOM 2301 N N . ALA A 1 286 ? 70.318 13.493 -93.992 1.00 96.19 286 ALA A N 1
ATOM 2302 C CA . ALA A 1 286 ? 71.739 13.774 -94.191 1.00 96.19 286 ALA A CA 1
ATOM 2303 C C . ALA A 1 286 ? 72.356 12.889 -95.293 1.00 96.19 286 ALA A C 1
ATOM 2305 O O . ALA A 1 286 ? 73.116 13.385 -96.120 1.00 96.19 286 ALA A O 1
ATOM 2306 N N . GLN A 1 287 ? 71.983 11.604 -95.362 1.00 96.06 287 GLN A N 1
ATOM 2307 C CA . GLN A 1 287 ? 72.410 10.706 -96.443 1.00 96.06 287 GLN A CA 1
ATOM 2308 C C . GLN A 1 287 ? 71.867 11.131 -97.813 1.00 96.06 287 GLN A C 1
ATOM 2310 O O . GLN A 1 287 ? 72.612 11.106 -98.788 1.00 96.06 287 GLN A O 1
ATOM 2315 N N . LEU A 1 288 ? 70.596 11.539 -97.905 1.00 95.81 288 LEU A N 1
ATOM 2316 C CA . LEU A 1 288 ? 70.013 12.049 -99.151 1.00 95.81 288 LEU A CA 1
ATOM 2317 C C . LEU A 1 288 ? 70.737 13.306 -99.641 1.00 95.81 288 LEU A C 1
ATOM 2319 O O . LEU A 1 288 ? 71.020 13.403 -100.832 1.00 95.81 288 LEU A O 1
ATOM 2323 N N . ILE A 1 289 ? 71.071 14.231 -98.735 1.00 95.56 289 ILE A N 1
ATOM 2324 C CA . ILE A 1 289 ? 71.869 15.423 -99.061 1.00 95.56 289 ILE A CA 1
ATOM 2325 C C . ILE A 1 289 ? 73.240 15.000 -99.597 1.00 95.56 289 ILE A C 1
ATOM 2327 O O . ILE A 1 289 ? 73.600 15.394 -100.702 1.00 95.56 289 ILE A O 1
ATOM 2331 N N . LEU A 1 290 ? 73.949 14.116 -98.887 1.00 96.25 290 LEU A N 1
ATOM 2332 C CA . LEU A 1 290 ? 75.254 13.605 -99.314 1.00 96.25 290 LEU A CA 1
ATOM 2333 C C . LEU A 1 290 ? 75.199 12.943 -100.702 1.00 96.25 290 LEU A C 1
ATOM 2335 O O . LEU A 1 290 ? 76.060 13.187 -101.544 1.00 96.25 290 LEU A O 1
ATOM 2339 N N . TYR A 1 291 ? 74.203 12.092 -100.963 1.00 96.38 291 TYR A N 1
ATOM 2340 C CA . TYR A 1 291 ? 74.053 11.450 -102.271 1.00 96.38 291 TYR A CA 1
ATOM 2341 C C . TYR A 1 291 ? 73.654 12.437 -103.369 1.00 96.38 291 TYR A C 1
ATOM 2343 O O . TYR A 1 291 ? 74.107 12.276 -104.501 1.00 96.38 291 TYR A O 1
ATOM 2351 N N . SER A 1 292 ? 72.854 13.459 -103.054 1.00 95.69 292 SER A N 1
ATOM 2352 C CA . SER A 1 292 ? 72.531 14.544 -103.985 1.00 95.69 292 SER A CA 1
ATOM 2353 C C . SER A 1 292 ? 73.787 15.322 -104.375 1.00 95.69 292 SER A C 1
ATOM 2355 O O . SER A 1 292 ? 74.033 15.506 -105.563 1.00 95.69 292 SER A O 1
ATOM 2357 N N . GLU A 1 293 ? 74.617 15.702 -103.399 1.00 94.81 293 GLU A N 1
ATOM 2358 C CA . GLU A 1 293 ? 75.910 16.360 -103.631 1.00 94.81 293 GLU A CA 1
ATOM 2359 C C . GLU A 1 293 ? 76.834 15.474 -104.479 1.00 94.81 293 GLU A C 1
ATOM 2361 O O . GLU A 1 293 ? 77.403 15.927 -105.470 1.00 94.81 293 GLU A O 1
ATOM 2366 N N . LYS A 1 294 ? 76.927 14.173 -104.165 1.00 95.38 294 LYS A N 1
ATOM 2367 C CA . LYS A 1 294 ? 77.705 13.207 -104.961 1.00 95.38 294 LYS A CA 1
ATOM 2368 C C . LYS A 1 294 ? 77.192 13.086 -106.392 1.00 95.38 294 LYS A C 1
ATOM 2370 O O . LYS A 1 294 ? 77.985 12.981 -107.324 1.00 95.38 294 LYS A O 1
ATOM 2375 N N . PHE A 1 295 ? 75.879 13.074 -106.586 1.00 94.75 295 PHE A N 1
ATOM 2376 C CA . PHE A 1 295 ? 75.284 13.004 -107.915 1.00 94.75 295 PHE A CA 1
ATOM 2377 C C . PHE A 1 295 ? 75.535 14.285 -108.714 1.00 94.75 295 PHE A C 1
ATOM 2379 O O . PHE A 1 295 ? 75.847 14.206 -109.899 1.00 94.75 295 PHE A O 1
ATOM 2386 N N . GLU A 1 296 ? 75.471 15.448 -108.068 1.00 94.06 296 GLU A N 1
ATOM 2387 C CA . GLU A 1 296 ? 75.836 16.729 -108.669 1.00 94.06 296 GLU A CA 1
ATOM 2388 C C . GLU A 1 296 ? 77.328 16.761 -109.050 1.00 94.06 296 GLU A C 1
ATOM 2390 O O . GLU A 1 296 ? 77.672 17.159 -110.162 1.00 94.06 296 GLU A O 1
ATOM 2395 N N . GLU A 1 297 ? 78.224 16.241 -108.203 1.00 93.56 297 GLU A N 1
ATOM 2396 C CA . GLU A 1 297 ? 79.643 16.032 -108.535 1.00 93.56 297 GLU A CA 1
ATOM 2397 C C . GLU A 1 297 ? 79.824 15.119 -109.763 1.00 93.56 297 GLU A C 1
ATOM 2399 O O . GLU A 1 297 ? 80.621 15.430 -110.657 1.00 93.56 297 GLU A O 1
ATOM 2404 N N . PHE A 1 298 ? 79.080 14.009 -109.844 1.00 93.44 298 PHE A N 1
ATOM 2405 C CA . PHE A 1 298 ? 79.090 13.119 -111.009 1.00 93.44 298 PHE A CA 1
ATOM 2406 C C . PHE A 1 298 ? 78.566 13.813 -112.263 1.00 93.44 298 PHE A C 1
ATOM 2408 O O . PHE A 1 298 ? 79.215 13.718 -113.302 1.00 93.44 298 PHE A O 1
ATOM 2415 N N . GLN A 1 299 ? 77.441 14.529 -112.188 1.00 92.88 299 GLN A N 1
ATOM 2416 C CA . GLN A 1 299 ? 76.910 15.286 -113.323 1.00 92.88 299 GLN A CA 1
ATOM 2417 C C . GLN A 1 299 ? 77.901 16.349 -113.794 1.00 92.88 299 GLN A C 1
ATOM 2419 O O . GLN A 1 299 ? 78.167 16.438 -114.989 1.00 92.88 299 GLN A O 1
ATOM 2424 N N . ASN A 1 300 ? 78.509 17.095 -112.869 1.00 92.75 300 ASN A N 1
ATOM 2425 C CA . ASN A 1 300 ? 79.535 18.087 -113.177 1.00 92.75 300 ASN A CA 1
ATOM 2426 C C . ASN A 1 300 ? 80.757 17.447 -113.848 1.00 92.75 300 ASN A C 1
ATOM 2428 O O . ASN A 1 300 ? 81.318 18.002 -114.792 1.00 92.75 300 ASN A O 1
ATOM 2432 N N . THR A 1 301 ? 81.171 16.265 -113.390 1.00 92.62 301 THR A N 1
ATOM 2433 C CA . THR A 1 301 ? 82.286 15.516 -113.985 1.00 92.62 301 THR A CA 1
ATOM 2434 C C . THR A 1 301 ? 81.917 14.967 -115.366 1.00 92.62 301 THR A C 1
ATOM 2436 O O . THR A 1 301 ? 82.721 15.054 -116.291 1.00 92.62 301 THR A O 1
ATOM 2439 N N . LEU A 1 302 ? 80.695 14.456 -115.543 1.00 92.69 302 LEU A N 1
ATOM 2440 C CA . LEU A 1 302 ? 80.179 13.968 -116.821 1.00 92.69 302 LEU A CA 1
ATOM 2441 C C . LEU A 1 302 ? 80.057 15.108 -117.840 1.00 92.69 302 LEU A C 1
ATOM 2443 O O . LEU A 1 302 ? 80.467 14.942 -118.983 1.00 92.69 302 LEU A O 1
ATOM 2447 N N . ALA A 1 303 ? 79.555 16.273 -117.423 1.00 91.25 303 ALA A N 1
ATOM 2448 C CA . ALA A 1 303 ? 79.480 17.473 -118.251 1.00 91.25 303 ALA A CA 1
ATOM 2449 C C . ALA A 1 303 ? 80.878 17.908 -118.708 1.00 91.25 303 ALA A C 1
ATOM 2451 O O . ALA A 1 303 ? 81.111 18.043 -119.906 1.00 91.25 303 ALA A O 1
ATOM 2452 N N . LYS A 1 304 ? 81.844 17.993 -117.778 1.00 92.50 304 LYS A N 1
ATOM 2453 C CA . LYS A 1 304 ? 83.255 18.258 -118.110 1.00 92.50 304 LYS A CA 1
ATOM 2454 C C . LYS A 1 304 ? 83.824 17.223 -119.084 1.00 92.50 304 LYS A C 1
ATOM 2456 O O . LYS A 1 304 ? 84.523 17.589 -120.023 1.00 92.50 304 LYS A O 1
ATOM 2461 N N . SER A 1 305 ? 83.531 15.936 -118.888 1.00 91.00 305 SER A N 1
ATOM 2462 C CA . SER A 1 305 ? 83.975 14.878 -119.801 1.00 91.00 305 SER A CA 1
ATOM 2463 C C . SER A 1 305 ? 83.341 15.016 -121.186 1.00 91.00 305 SER A C 1
ATOM 2465 O O . SER A 1 305 ? 84.035 14.836 -122.182 1.00 91.00 305 SER A O 1
ATOM 2467 N N . ASN A 1 306 ? 82.049 15.336 -121.270 1.00 90.94 306 ASN A N 1
ATOM 2468 C CA . ASN A 1 306 ? 81.350 15.564 -122.534 1.00 90.94 306 ASN A CA 1
ATOM 2469 C C . ASN A 1 306 ? 81.923 16.770 -123.280 1.00 90.94 306 ASN A C 1
ATOM 2471 O O . ASN A 1 306 ? 82.131 16.673 -124.487 1.00 90.94 306 ASN A O 1
ATOM 2475 N N . ASP A 1 307 ? 82.246 17.857 -122.575 1.00 90.31 307 ASP A N 1
ATOM 2476 C CA . ASP A 1 307 ? 82.930 19.018 -123.154 1.00 90.31 307 ASP A CA 1
ATOM 2477 C C . ASP A 1 307 ? 84.305 18.632 -123.711 1.00 90.31 307 ASP A C 1
ATOM 2479 O O . ASP A 1 307 ? 84.658 19.009 -124.829 1.00 90.31 307 ASP A O 1
ATOM 2483 N N . VAL A 1 308 ? 85.075 17.818 -122.980 1.00 90.94 308 VAL A N 1
ATOM 2484 C CA . VAL A 1 308 ? 86.359 17.285 -123.462 1.00 90.94 308 VAL A CA 1
ATOM 2485 C C . VAL A 1 308 ? 86.165 16.414 -124.708 1.00 90.94 308 VAL A C 1
ATOM 2487 O O . VAL A 1 308 ? 86.897 16.591 -125.680 1.00 90.94 308 VAL A O 1
ATOM 2490 N N . PHE A 1 309 ? 85.171 15.521 -124.735 1.00 87.50 309 PHE A N 1
ATOM 2491 C CA . PHE A 1 309 ? 84.853 14.715 -125.921 1.00 87.50 309 PHE A CA 1
ATOM 2492 C C . PHE A 1 309 ? 84.412 15.571 -127.112 1.00 87.50 309 PHE A C 1
ATOM 2494 O O . PHE A 1 309 ? 84.830 15.307 -128.240 1.00 87.50 309 PHE A O 1
ATOM 2501 N N . ALA A 1 310 ? 83.592 16.598 -126.883 1.00 87.81 310 ALA A N 1
ATOM 2502 C CA . ALA A 1 310 ? 83.159 17.531 -127.917 1.00 87.81 310 ALA A CA 1
ATOM 2503 C C . ALA A 1 310 ? 84.351 18.305 -128.499 1.00 87.81 310 ALA A C 1
ATOM 2505 O O . ALA A 1 310 ? 84.487 18.386 -129.721 1.00 87.81 310 ALA A O 1
ATOM 2506 N N . ASN A 1 311 ? 85.258 18.787 -127.643 1.00 87.94 311 ASN A N 1
ATOM 2507 C CA . ASN A 1 311 ? 86.500 19.436 -128.058 1.00 87.94 311 ASN A CA 1
ATOM 2508 C C . ASN A 1 311 ? 87.406 18.480 -128.842 1.00 87.94 311 ASN A C 1
ATOM 2510 O O . ASN A 1 311 ? 87.855 18.832 -129.930 1.00 87.94 311 ASN A O 1
ATOM 2514 N N . PHE A 1 312 ? 87.622 17.254 -128.356 1.00 87.62 312 PHE A N 1
ATOM 2515 C CA . PHE A 1 312 ? 88.395 16.240 -129.080 1.00 87.62 312 PHE A CA 1
ATOM 2516 C C . PHE A 1 312 ? 87.788 15.917 -130.442 1.00 87.62 312 PHE A C 1
ATOM 2518 O O . PHE A 1 312 ? 88.519 15.806 -131.421 1.00 87.62 312 PHE A O 1
ATOM 2525 N N . LYS A 1 313 ? 86.460 15.798 -130.537 1.00 88.75 313 LYS A N 1
ATOM 2526 C CA . LYS A 1 313 ? 85.772 15.588 -131.814 1.00 88.75 313 LYS A CA 1
ATOM 2527 C C . LYS A 1 313 ? 85.992 16.767 -132.757 1.00 88.75 313 LYS A C 1
ATOM 2529 O O . LYS A 1 313 ? 86.330 16.557 -133.916 1.00 88.75 313 LYS A O 1
ATOM 2534 N N . GLN A 1 314 ? 85.882 17.994 -132.253 1.00 88.38 314 GLN A N 1
ATOM 2535 C CA . GLN A 1 314 ? 86.158 19.193 -133.038 1.00 88.38 314 GLN A CA 1
ATOM 2536 C C . GLN A 1 314 ? 87.620 19.241 -133.513 1.00 88.38 314 GLN A C 1
ATOM 2538 O O . GLN A 1 314 ? 87.885 19.608 -134.658 1.00 88.38 314 GLN A O 1
ATOM 2543 N N . GLU A 1 315 ? 88.580 18.880 -132.660 1.00 85.88 315 GLU A N 1
ATOM 2544 C CA . GLU A 1 315 ? 89.986 18.771 -133.049 1.00 85.88 315 GLU A CA 1
ATOM 2545 C C . GLU A 1 315 ? 90.222 17.647 -134.056 1.00 85.88 315 GLU A C 1
ATOM 2547 O O . GLU A 1 315 ? 90.970 17.853 -135.005 1.00 85.88 315 GLU A O 1
ATOM 2552 N N . MET A 1 316 ? 89.554 16.502 -133.915 1.00 85.44 316 MET A N 1
ATOM 2553 C CA . MET A 1 316 ? 89.614 15.390 -134.864 1.00 85.44 316 MET A CA 1
ATOM 2554 C C . MET A 1 316 ? 89.031 15.785 -136.228 1.00 85.44 316 MET A C 1
ATOM 2556 O O . MET A 1 316 ? 89.633 15.476 -137.253 1.00 85.44 316 MET A O 1
ATOM 2560 N N . ASP A 1 317 ? 87.930 16.539 -136.270 1.00 86.88 317 ASP A N 1
ATOM 2561 C CA . ASP A 1 317 ? 87.354 17.083 -137.506 1.00 86.88 317 ASP A CA 1
ATOM 2562 C C . ASP A 1 317 ? 88.287 18.128 -138.149 1.00 86.88 317 ASP A C 1
ATOM 2564 O O . ASP A 1 317 ? 88.496 18.127 -139.368 1.00 86.88 317 ASP A O 1
ATOM 2568 N N . LYS A 1 318 ? 88.926 18.989 -137.339 1.00 86.50 318 LYS A N 1
ATOM 2569 C CA . LYS A 1 318 ? 89.982 19.921 -137.792 1.00 86.50 318 LYS A CA 1
ATOM 2570 C C . LYS A 1 318 ? 91.215 19.178 -138.312 1.00 86.50 318 LYS A C 1
ATOM 2572 O O . LYS A 1 318 ? 91.808 19.584 -139.309 1.00 86.50 318 LYS A O 1
ATOM 2577 N N . MET A 1 319 ? 91.615 18.100 -137.644 1.00 85.62 319 MET A N 1
ATOM 2578 C CA . MET A 1 319 ? 92.713 17.234 -138.060 1.00 85.62 319 MET A CA 1
ATOM 2579 C C . MET A 1 319 ? 92.362 16.543 -139.376 1.00 85.62 319 MET A C 1
ATOM 2581 O O . MET A 1 319 ? 93.166 16.574 -140.294 1.00 85.62 319 MET A O 1
ATOM 2585 N N . SER A 1 320 ? 91.149 16.003 -139.515 1.00 83.62 320 SER A N 1
ATOM 2586 C CA . SER A 1 320 ? 90.664 15.347 -140.734 1.00 83.62 320 SER A CA 1
ATOM 2587 C C . SER A 1 320 ? 90.578 16.320 -141.915 1.00 83.62 320 SER A C 1
ATOM 2589 O O . SER A 1 320 ? 90.990 15.995 -143.027 1.00 83.62 320 SER A O 1
ATOM 2591 N N . THR A 1 321 ? 90.127 17.557 -141.687 1.00 83.44 321 THR A N 1
ATOM 2592 C CA . THR A 1 321 ? 90.138 18.610 -142.719 1.00 83.44 321 THR A CA 1
ATOM 2593 C C . THR A 1 321 ? 91.551 19.057 -143.086 1.00 83.44 321 THR A C 1
ATOM 2595 O O . THR A 1 321 ? 91.830 19.235 -144.271 1.00 83.44 321 THR A O 1
ATOM 2598 N N . LYS A 1 322 ? 92.471 19.185 -142.118 1.00 83.88 322 LYS A N 1
ATOM 2599 C CA . LYS A 1 322 ? 93.901 19.401 -142.405 1.00 83.88 322 LYS A CA 1
ATOM 2600 C C . LYS A 1 322 ? 94.510 18.230 -143.179 1.00 83.88 322 LYS A C 1
ATOM 2602 O O . LYS A 1 322 ? 95.248 18.480 -144.124 1.00 83.88 322 LYS A O 1
ATOM 2607 N N . MET A 1 323 ? 94.176 16.993 -142.814 1.00 80.88 323 MET A N 1
ATOM 2608 C CA . MET A 1 323 ? 94.627 15.768 -143.479 1.00 80.88 323 MET A CA 1
ATOM 2609 C C . MET A 1 323 ? 94.193 15.774 -144.947 1.00 80.88 323 MET A C 1
ATOM 2611 O O . MET A 1 323 ? 95.045 15.682 -145.819 1.00 80.88 323 MET A O 1
ATOM 2615 N N . LYS A 1 324 ? 92.907 16.034 -145.228 1.00 82.81 324 LYS A N 1
ATOM 2616 C CA . LYS A 1 324 ? 92.388 16.197 -146.599 1.00 82.81 324 LYS A CA 1
ATOM 2617 C C . LYS A 1 324 ? 93.084 17.314 -147.373 1.00 82.81 324 LYS A C 1
ATOM 2619 O O . LYS A 1 324 ? 93.302 17.201 -148.573 1.00 82.81 324 LYS A O 1
ATOM 2624 N N . LYS A 1 325 ? 93.413 18.424 -146.705 1.00 81.69 325 LYS A N 1
ATOM 2625 C CA . LYS A 1 325 ? 94.118 19.542 -147.341 1.00 81.69 325 LYS A CA 1
ATOM 2626 C C . LYS A 1 325 ? 95.554 19.164 -147.707 1.00 81.69 325 LYS A C 1
ATOM 2628 O O . LYS A 1 325 ? 95.982 19.472 -148.808 1.00 81.69 325 LYS A O 1
ATOM 2633 N N . LEU A 1 326 ? 96.256 18.457 -146.821 1.00 78.94 326 LEU A N 1
ATOM 2634 C CA . LEU A 1 326 ? 97.587 17.912 -147.091 1.00 78.94 326 LEU A CA 1
ATOM 2635 C C . LEU A 1 326 ? 97.564 16.831 -148.174 1.00 78.94 326 LEU A C 1
ATOM 2637 O O . LEU A 1 326 ? 98.473 16.810 -148.992 1.00 78.94 326 LEU A O 1
ATOM 2641 N N . GLU A 1 327 ? 96.541 15.973 -148.216 1.00 78.44 327 GLU A N 1
ATOM 2642 C CA . GLU A 1 327 ? 96.331 15.019 -149.314 1.00 78.44 327 GLU A CA 1
ATOM 2643 C C . GLU A 1 327 ? 96.156 15.754 -150.648 1.00 78.44 327 GLU A C 1
ATOM 2645 O O . GLU A 1 327 ? 96.882 15.461 -151.592 1.00 78.44 327 GLU A O 1
ATOM 2650 N N . ASN A 1 328 ? 95.295 16.779 -150.703 1.00 80.44 328 ASN A N 1
ATOM 2651 C CA . ASN A 1 328 ? 95.117 17.607 -151.901 1.00 80.44 328 ASN A CA 1
ATOM 2652 C C . ASN A 1 328 ? 96.400 18.345 -152.302 1.00 80.44 328 ASN A C 1
ATOM 2654 O O . ASN A 1 328 ? 96.726 18.424 -153.485 1.00 80.44 328 ASN A O 1
ATOM 2658 N N . ASP A 1 329 ? 97.133 18.899 -151.334 1.00 80.19 329 ASP A N 1
ATOM 2659 C CA . ASP A 1 329 ? 98.408 19.559 -151.596 1.00 80.19 329 ASP A CA 1
ATOM 2660 C C . ASP A 1 329 ? 99.428 18.534 -152.118 1.00 80.19 329 ASP A C 1
ATOM 2662 O O . ASP A 1 329 ? 100.128 18.829 -153.085 1.00 80.19 329 ASP A O 1
ATOM 2666 N N . CYS A 1 330 ? 99.475 17.320 -151.558 1.00 74.62 330 CYS A N 1
ATOM 2667 C CA . CYS A 1 330 ? 100.332 16.221 -152.009 1.00 74.62 330 CYS A CA 1
ATOM 2668 C C . CYS A 1 330 ? 99.984 15.779 -153.436 1.00 74.62 330 CYS A C 1
ATOM 2670 O O . CYS A 1 330 ? 100.883 15.687 -154.271 1.00 74.62 330 CYS A O 1
ATOM 2672 N N . ASP A 1 331 ? 98.698 15.616 -153.755 1.00 75.88 331 ASP A N 1
ATOM 2673 C CA . ASP A 1 331 ? 98.217 15.348 -155.113 1.00 75.88 331 ASP A CA 1
ATOM 2674 C C . ASP A 1 331 ? 98.552 16.501 -156.067 1.00 75.88 331 ASP A C 1
ATOM 2676 O O . ASP A 1 331 ? 98.961 16.267 -157.205 1.00 75.88 331 ASP A O 1
ATOM 2680 N N . SER A 1 332 ? 98.469 17.756 -155.614 1.00 76.62 332 SER A N 1
ATOM 2681 C CA . SER A 1 332 ? 98.870 18.918 -156.413 1.00 76.62 332 SER A CA 1
ATOM 2682 C C . SER A 1 332 ? 100.377 18.934 -156.686 1.00 76.62 332 SER A C 1
ATOM 2684 O O . SER A 1 332 ? 100.794 19.221 -157.808 1.00 76.62 332 SER A O 1
ATOM 2686 N N . TRP A 1 333 ? 101.202 18.586 -155.691 1.00 75.31 333 TRP A N 1
ATOM 2687 C CA . TRP A 1 333 ? 102.651 18.457 -155.831 1.00 75.31 333 TRP A CA 1
ATOM 2688 C C . TRP A 1 333 ? 103.000 17.299 -156.758 1.00 75.31 333 TRP A C 1
ATOM 2690 O O . TRP A 1 333 ? 103.880 17.450 -157.599 1.00 75.31 333 TRP A O 1
ATOM 2700 N N . LYS A 1 334 ? 102.268 16.187 -156.670 1.00 75.81 334 LYS A N 1
ATOM 2701 C CA . LYS A 1 334 ? 102.389 15.038 -157.567 1.00 75.81 334 LYS A CA 1
ATOM 2702 C C . LYS A 1 334 ? 102.026 15.413 -159.004 1.00 75.81 334 LYS A C 1
ATOM 2704 O O . LYS A 1 334 ? 102.816 15.168 -159.904 1.00 75.81 334 LYS A O 1
ATOM 2709 N N . THR A 1 335 ? 100.919 16.129 -159.201 1.00 75.12 335 THR A N 1
ATOM 2710 C CA . THR A 1 335 ? 100.480 16.642 -160.511 1.00 75.12 335 THR A CA 1
ATOM 2711 C C . THR A 1 335 ? 101.478 17.655 -161.081 1.00 75.12 335 THR A C 1
ATOM 2713 O O . THR A 1 335 ? 101.793 17.629 -162.266 1.00 75.12 335 THR A O 1
ATOM 2716 N N . ARG A 1 336 ? 102.027 18.552 -160.249 1.00 73.88 336 ARG A N 1
ATOM 2717 C CA . ARG A 1 336 ? 103.087 19.496 -160.650 1.00 73.88 336 ARG A CA 1
ATOM 2718 C C . ARG A 1 336 ? 104.388 18.783 -160.996 1.00 73.88 336 ARG A C 1
ATOM 2720 O O . ARG A 1 336 ? 105.037 19.175 -161.956 1.00 73.88 336 ARG A O 1
ATOM 2727 N N . PHE A 1 337 ? 104.759 17.750 -160.246 1.00 72.94 337 PHE A N 1
ATOM 2728 C CA . PHE A 1 337 ? 105.926 16.923 -160.532 1.00 72.94 337 PHE A CA 1
ATOM 2729 C C . PHE A 1 337 ? 105.747 16.146 -161.843 1.00 72.94 337 PHE A C 1
ATOM 2731 O O . PHE A 1 337 ? 106.647 16.147 -162.678 1.00 72.94 337 PHE A O 1
ATOM 2738 N N . GLU A 1 338 ? 104.570 15.561 -162.072 1.00 75.25 338 GLU A N 1
ATOM 2739 C CA . GLU A 1 338 ? 104.198 14.907 -163.331 1.00 75.25 338 GLU A CA 1
ATOM 2740 C C . GLU A 1 338 ? 104.200 15.897 -164.504 1.00 75.25 338 GLU A C 1
ATOM 2742 O O . GLU A 1 338 ? 104.749 15.579 -165.555 1.00 75.25 338 GLU A O 1
ATOM 2747 N N . ASN A 1 339 ? 103.691 17.120 -164.316 1.00 68.31 339 ASN A N 1
ATOM 2748 C CA . ASN A 1 339 ? 103.704 18.179 -165.329 1.00 68.31 339 ASN A CA 1
ATOM 2749 C C . ASN A 1 339 ? 105.110 18.734 -165.606 1.00 68.31 339 ASN A C 1
ATOM 2751 O O . ASN A 1 339 ? 105.427 18.982 -166.763 1.00 68.31 339 ASN A O 1
ATOM 2755 N N . CYS A 1 340 ? 105.974 18.892 -164.596 1.00 65.25 340 CYS A N 1
ATOM 2756 C CA . CYS A 1 340 ? 107.387 19.224 -164.805 1.00 65.25 340 CYS A CA 1
ATOM 2757 C C . CYS A 1 340 ? 108.110 18.096 -165.545 1.00 65.25 340 CYS A C 1
ATOM 2759 O O . CYS A 1 340 ? 108.832 18.378 -166.488 1.00 65.25 340 CYS A O 1
ATOM 2761 N N . ASN A 1 341 ? 107.880 16.830 -165.186 1.00 66.44 341 ASN A N 1
ATOM 2762 C CA . ASN A 1 341 ? 108.433 15.690 -165.924 1.00 66.44 341 ASN A CA 1
ATOM 2763 C C . ASN A 1 341 ? 107.893 15.598 -167.357 1.00 66.44 341 ASN A C 1
ATOM 2765 O O . ASN A 1 341 ? 108.612 15.147 -168.244 1.00 66.44 341 ASN A O 1
ATOM 2769 N N . LYS A 1 342 ? 106.647 16.019 -167.594 1.00 68.12 342 LYS A N 1
ATOM 2770 C CA . LYS A 1 342 ? 106.041 16.082 -168.927 1.00 68.12 342 LYS A CA 1
ATOM 2771 C C . LYS A 1 342 ? 106.638 17.217 -169.762 1.00 68.12 342 LYS A C 1
ATOM 2773 O O . LYS A 1 342 ? 107.087 16.958 -170.864 1.00 68.12 342 LYS A O 1
ATOM 2778 N N . ALA A 1 343 ? 106.780 18.415 -169.197 1.00 61.34 343 ALA A N 1
ATOM 2779 C CA . ALA A 1 343 ? 107.462 19.541 -169.839 1.00 61.34 343 ALA A CA 1
ATOM 2780 C C . ALA A 1 343 ? 108.959 19.268 -170.094 1.00 61.34 343 ALA A C 1
ATOM 2782 O O . ALA A 1 343 ? 109.506 19.717 -171.096 1.00 61.34 343 ALA A O 1
ATOM 2783 N N . LEU A 1 344 ? 109.622 18.500 -169.218 1.00 57.88 344 LEU A N 1
ATOM 2784 C CA . LEU A 1 344 ? 111.006 18.060 -169.419 1.00 57.88 344 LEU A CA 1
ATOM 2785 C C . LEU A 1 344 ? 111.120 17.012 -170.538 1.00 57.88 344 LEU A C 1
ATOM 2787 O O . LEU A 1 344 ? 112.129 16.986 -171.233 1.00 57.88 344 LEU A O 1
ATOM 2791 N N . LYS A 1 345 ? 110.103 16.155 -170.709 1.00 58.66 345 LYS A N 1
ATOM 2792 C CA . LYS A 1 345 ? 110.016 15.210 -171.832 1.00 58.66 345 LYS A CA 1
ATOM 2793 C C . LYS A 1 345 ? 109.731 15.926 -173.153 1.00 58.66 345 LYS A C 1
ATOM 2795 O O . LYS A 1 345 ? 110.432 15.656 -174.118 1.00 58.66 345 LYS A O 1
ATOM 2800 N N . ASP A 1 346 ? 108.813 16.891 -173.163 1.00 60.12 346 ASP A N 1
ATOM 2801 C CA . ASP A 1 346 ? 108.464 17.664 -174.363 1.00 60.12 346 ASP A CA 1
ATOM 2802 C C . ASP A 1 346 ? 109.635 18.570 -174.828 1.00 60.12 346 ASP A C 1
ATOM 2804 O O . ASP A 1 346 ? 109.816 18.772 -176.021 1.00 60.12 346 ASP A O 1
ATOM 2808 N N . MET A 1 347 ? 110.510 19.045 -173.923 1.00 58.84 347 MET A N 1
ATOM 2809 C CA . MET A 1 347 ? 111.754 19.763 -174.290 1.00 58.84 347 MET A CA 1
ATOM 2810 C C . MET A 1 347 ? 112.891 18.860 -174.806 1.00 58.84 347 MET A C 1
ATOM 2812 O O . MET A 1 347 ? 113.884 19.378 -175.314 1.00 58.84 347 MET A O 1
ATOM 2816 N N . ILE A 1 348 ? 112.784 17.536 -174.666 1.00 59.44 348 ILE A N 1
ATOM 2817 C CA . ILE A 1 348 ? 113.754 16.571 -175.215 1.00 59.44 348 ILE A CA 1
ATOM 2818 C C . ILE A 1 348 ? 113.320 16.083 -176.616 1.00 59.44 348 ILE A C 1
ATOM 2820 O O . ILE A 1 348 ? 114.157 15.559 -177.347 1.00 59.44 348 ILE A O 1
ATOM 2824 N N . GLU A 1 349 ? 112.061 16.301 -177.022 1.00 58.25 349 GLU A N 1
ATOM 2825 C CA . GLU A 1 349 ? 111.502 15.852 -178.314 1.00 58.25 349 GLU A CA 1
ATOM 2826 C C . GLU A 1 349 ? 111.472 16.925 -179.432 1.00 58.25 349 GLU A C 1
ATOM 2828 O O . GLU A 1 349 ? 111.124 16.578 -180.555 1.00 58.25 349 GLU A O 1
ATOM 2833 N N . ASP A 1 350 ? 111.936 18.163 -179.186 1.00 47.03 350 ASP A N 1
ATOM 2834 C CA . ASP A 1 350 ? 112.093 19.230 -180.208 1.00 47.03 350 ASP A CA 1
ATOM 2835 C C . ASP A 1 350 ? 113.571 19.656 -180.422 1.00 47.03 350 ASP A C 1
ATOM 2837 O O . ASP A 1 350 ? 113.944 20.833 -180.338 1.00 47.03 350 ASP A O 1
ATOM 2841 N N . VAL A 1 351 ? 114.419 18.663 -180.725 1.00 42.16 351 VAL A N 1
ATOM 2842 C CA . VAL A 1 351 ? 115.679 18.809 -181.490 1.00 42.16 351 VAL A CA 1
ATOM 2843 C C . VAL A 1 351 ? 115.486 18.227 -182.881 1.00 42.16 351 VAL A C 1
ATOM 2845 O O . VAL A 1 351 ? 114.952 17.098 -182.963 1.00 42.16 351 VAL A O 1
#

Foldseek 3Di:
DDDDDDDDDDPPDDDDDPPPPPDDDDPCPVVNVLVVLLVVLCVQQPDPPDDDDDDDDDDDDDDDDDDPPPVVVVVLVVVLVPDDDPVVSVVSVVVVVVVVVVVVVVVVVVVVVVVVVVVVVVVVVVVVVVSVVSVVVSVVSVVVSVVVVVVVVVVVVVVVVVVVVVVVVVVVVVVVVVVVVVVVVVVVVVVVVVVVVVVVVVVVVVVVVVVVVVVVVVVVVVVVVVVVVVVVVVVVVVVVVVVVVVVVVVVVVVVVVVVVVVVVVVVVVVVVVVVVVVVVVVVVVVVVVVVVVVVVVVVVVVVVVVVVVVVVVVVVVVVVVVVVVVVVVVVVVVVVVVVVVVVVVVVVPPD

Solvent-accessible surface area (backbone atoms only — not comparable to full-atom values): 19879 Å² total; per-residue (Å²): 139,81,88,86,80,81,84,75,85,74,80,84,76,80,71,85,80,80,79,78,83,85,80,72,74,82,74,76,51,67,69,58,53,50,50,53,53,51,51,49,49,46,72,77,64,49,82,75,91,71,89,82,80,89,78,78,86,80,83,81,82,85,80,86,78,88,88,60,73,70,61,56,54,54,51,51,53,55,58,38,68,74,44,94,45,76,68,55,33,50,49,55,49,49,52,51,50,52,49,52,52,48,49,51,54,47,53,53,51,50,50,54,52,49,53,52,49,51,54,51,52,51,52,51,52,53,49,52,52,51,51,50,57,50,50,53,54,46,50,55,53,49,51,51,51,51,52,48,51,53,50,50,55,48,49,53,52,52,51,52,52,51,49,52,51,51,53,51,48,51,51,50,53,52,50,50,50,54,51,50,54,51,51,52,52,51,50,50,52,51,52,50,50,53,51,49,52,49,51,54,51,51,52,50,54,50,52,50,52,52,51,50,51,51,54,52,49,52,55,50,49,54,52,48,52,52,50,51,55,52,49,52,53,51,49,54,52,51,54,52,51,50,53,52,50,52,50,54,49,50,53,50,51,51,51,51,50,53,53,50,52,51,52,52,52,52,52,51,51,52,53,51,51,54,51,51,52,52,51,50,51,53,52,51,50,52,49,52,50,52,51,50,53,52,48,50,52,48,50,55,50,51,51,54,50,49,52,50,49,51,50,50,50,53,50,49,53,52,48,50,54,50,48,54,51,50,50,51,49,49,51,50,51,50,51,49,50,52,47,50,54,46,54,56,49,57,67,67,70,77,120

Mean predicted aligned error: 19.02 Å

InterPro domains:
  IPR026183 Taxilin family [PF09728] (72-350)
  IPR026183 Taxilin family [PTHR16127] (56-350)

Organism: NCBI:txid1676925

Secondary structure (DSSP, 8-state):
--------PPP-------------PPP--HHHHHHHHHHHHHHHHS--S--------PPPPPPPP---HHHHHHHHHHHHHT-SSHHHHHHHHHHHHHHHHHHHHHHHHHHHHHHHHHHHHHHHHHHHHHHHHHHHHHHHHHHHHHHHHHHHHHHHHHHHHHHHHHHHHHHHHHHHHHHHHHHHHHHHHHHHHHHHHHHHHHHHHHHHHHHHHHHHHHHHHHHHHHHHHHHHHHHHHHHHHHHHHHHHHHHHHHHHHHHHHHHHHHHHHHHHHHHHHHHHHHHHHHHHHHHHHHHHHHHHHHHHHHHHHHHHHHHHHHHHHHHHHHHHHHHHHHHHHHHHHHHHHHTTS--